Protein AF-A0A665TL21-F1 (afdb_monomer_lite)

Sequence (222 aa):
MVSVRSRGAETSHAQMSSGIGMTSFSTQRTIACDGSDNVQRLSCEDGLISVQEALYGRKDREICSEDRPAYQLTNTDCSQVGTLDVIKRRCDGKKVCEFNTQILHTSDPCFGTFKYLDTTYNCVHGIHSITCEHSLAILKCDQGLVIHVQSANYGRHDQTTCSFNRPPPQLQNVRCSHPINKVAESCNG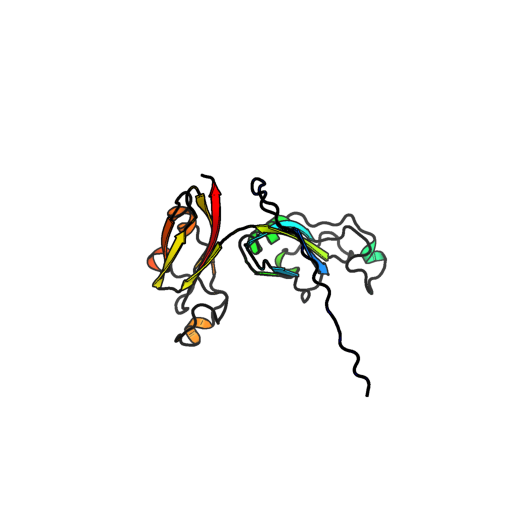KNSCIIKASNSVFGDPCYGTFKYLEVSYTCDCK

Structure (mmCIF, N/CA/C/O backbone):
data_AF-A0A665TL21-F1
#
_entry.id   AF-A0A665TL21-F1
#
loop_
_atom_site.group_PDB
_atom_site.id
_atom_site.type_symbol
_atom_site.label_atom_id
_atom_site.label_alt_id
_atom_site.label_comp_id
_atom_site.label_asym_id
_atom_site.label_entity_id
_atom_site.label_seq_id
_atom_site.pdbx_PDB_ins_code
_atom_site.Cartn_x
_atom_site.Cartn_y
_atom_site.Cartn_z
_atom_site.occupancy
_atom_site.B_iso_or_equiv
_atom_site.auth_seq_id
_atom_site.auth_comp_id
_atom_site.auth_asym_id
_atom_site.auth_atom_id
_atom_site.pdbx_PDB_model_num
ATOM 1 N N . MET A 1 1 ? -10.257 60.162 -16.796 1.00 38.44 1 MET A N 1
ATOM 2 C CA . MET A 1 1 ? -11.588 59.512 -16.838 1.00 38.44 1 MET A CA 1
ATOM 3 C C . MET A 1 1 ? -11.704 58.908 -18.226 1.00 38.44 1 MET A C 1
ATOM 5 O O . MET A 1 1 ? -11.565 59.656 -19.173 1.00 38.44 1 MET A O 1
ATOM 9 N N . VAL A 1 2 ? -11.679 57.592 -18.411 1.00 30.00 2 VAL A N 1
ATOM 10 C CA . VAL A 1 2 ? -12.831 56.698 -18.229 1.00 30.00 2 VAL A CA 1
ATOM 11 C C . VAL A 1 2 ? -12.353 55.322 -17.739 1.00 30.00 2 VAL A C 1
ATOM 13 O O . VAL A 1 2 ? -11.386 54.767 -18.245 1.00 30.00 2 VAL A O 1
ATOM 16 N N . SER A 1 3 ? -13.046 54.816 -16.720 1.00 25.73 3 SER A N 1
ATOM 17 C CA . SER A 1 3 ? -12.917 53.484 -16.124 1.00 25.73 3 SER A CA 1
ATOM 18 C C . SER A 1 3 ? -13.721 52.483 -16.960 1.00 25.73 3 SER A C 1
ATOM 20 O O . SER A 1 3 ? -14.900 52.725 -17.214 1.00 25.73 3 SER A O 1
ATOM 22 N N . VAL A 1 4 ? -13.112 51.372 -17.382 1.00 31.12 4 VAL A N 1
ATOM 23 C CA . VAL A 1 4 ? -13.834 50.248 -18.000 1.00 31.12 4 VAL A CA 1
ATOM 24 C C . VAL A 1 4 ? -14.031 49.176 -16.930 1.00 31.12 4 VAL A C 1
ATOM 26 O O . VAL A 1 4 ? -13.087 48.508 -16.515 1.00 31.12 4 VAL A O 1
ATOM 29 N N . ARG A 1 5 ? -15.274 49.068 -16.447 1.00 30.58 5 ARG A N 1
ATOM 30 C CA . ARG A 1 5 ? -15.755 48.022 -15.537 1.00 30.58 5 ARG A CA 1
ATOM 31 C C . ARG A 1 5 ? -16.138 46.770 -16.323 1.00 30.58 5 ARG A C 1
ATOM 33 O O . ARG A 1 5 ? -16.937 46.830 -17.253 1.00 30.58 5 ARG A O 1
ATOM 40 N N . SER A 1 6 ? -15.618 45.648 -15.856 1.00 27.42 6 SER A N 1
ATOM 41 C CA . SER A 1 6 ? -16.014 44.275 -16.151 1.00 27.42 6 SER A CA 1
ATOM 42 C C . SER A 1 6 ? -17.467 43.998 -15.728 1.00 27.42 6 SER A C 1
ATOM 44 O O . SER A 1 6 ? -17.900 44.408 -14.650 1.00 27.42 6 SER A O 1
ATOM 46 N N . ARG A 1 7 ? -18.214 43.258 -16.558 1.00 32.38 7 ARG A N 1
ATOM 47 C CA . ARG A 1 7 ? -19.437 42.539 -16.165 1.00 32.38 7 ARG A CA 1
ATOM 48 C C . ARG A 1 7 ? -19.260 41.068 -16.521 1.00 32.38 7 ARG A C 1
ATOM 50 O O . ARG A 1 7 ? -18.997 40.745 -17.675 1.00 32.38 7 ARG A O 1
ATOM 57 N N . GLY A 1 8 ? -19.346 40.222 -15.497 1.00 26.77 8 GLY A N 1
ATOM 58 C CA . GLY A 1 8 ? -19.338 38.770 -15.615 1.00 26.77 8 GLY A CA 1
ATOM 59 C C . GLY A 1 8 ? -20.634 38.253 -16.231 1.00 26.77 8 GLY A C 1
ATOM 60 O O . GLY A 1 8 ? -21.694 38.856 -16.059 1.00 26.77 8 GLY A O 1
ATOM 61 N N . ALA A 1 9 ? -20.518 37.141 -16.948 1.00 30.52 9 ALA A N 1
ATOM 62 C CA . ALA A 1 9 ? -21.637 36.342 -17.409 1.00 30.52 9 ALA A CA 1
ATOM 63 C C . ALA A 1 9 ? -21.645 35.037 -16.607 1.00 30.52 9 ALA A C 1
ATOM 65 O O . ALA A 1 9 ? -20.720 34.229 -16.697 1.00 30.52 9 ALA A O 1
ATOM 66 N N . GLU A 1 10 ? -22.684 34.880 -15.794 1.00 29.25 10 GLU A N 1
ATOM 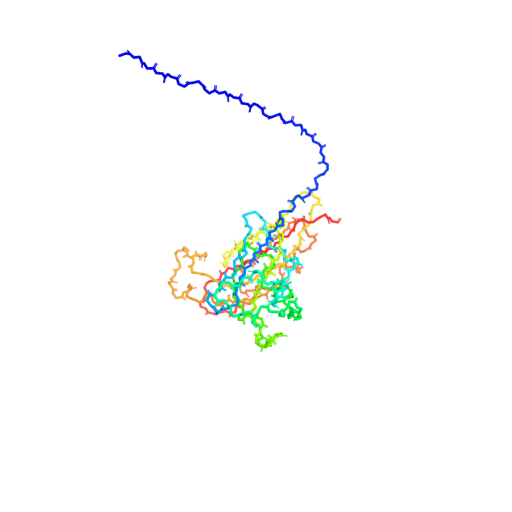67 C CA . GLU A 1 10 ? -23.090 33.625 -15.175 1.00 29.25 10 GLU A CA 1
ATOM 68 C C . GLU A 1 10 ? -23.501 32.642 -16.276 1.00 29.25 10 GLU A C 1
ATOM 70 O O . GLU A 1 10 ? -24.270 32.985 -17.175 1.00 29.25 10 GLU A O 1
ATOM 75 N N . THR A 1 11 ? -23.015 31.405 -16.202 1.00 31.28 11 THR A N 1
ATOM 76 C CA . THR A 1 11 ? -23.613 30.285 -16.933 1.00 31.28 11 THR A CA 1
ATOM 77 C C . THR A 1 11 ? -23.987 29.202 -15.935 1.00 31.28 11 THR A C 1
ATOM 79 O O . THR A 1 11 ? -23.153 28.544 -15.321 1.00 31.28 11 THR A O 1
ATOM 82 N N . SER A 1 12 ? -25.296 29.082 -15.744 1.00 29.72 12 SER A N 1
ATOM 83 C CA . SER A 1 12 ? -25.982 28.025 -15.020 1.00 29.72 12 SER A CA 1
ATOM 84 C C . SER A 1 12 ? -25.793 26.683 -15.729 1.00 29.72 12 SER A C 1
ATOM 86 O O . SER A 1 12 ? -26.116 26.575 -16.916 1.00 29.72 12 SER A O 1
ATOM 88 N N . HIS A 1 13 ? -25.370 25.642 -15.013 1.00 33.50 13 HIS A N 1
ATOM 89 C CA . HIS A 1 13 ? -25.577 24.262 -15.448 1.00 33.50 13 HIS A CA 1
ATOM 90 C C . HIS A 1 13 ? -26.462 23.520 -14.452 1.00 33.50 13 HIS A C 1
ATOM 92 O O . HIS A 1 13 ? -26.243 23.527 -13.243 1.00 33.50 13 HIS A O 1
ATOM 98 N N . ALA A 1 14 ? -27.537 22.983 -15.020 1.00 30.19 14 ALA A N 1
ATOM 99 C CA . ALA A 1 14 ? -28.685 22.406 -14.362 1.00 30.19 14 ALA A CA 1
ATOM 100 C C . ALA A 1 14 ? -28.358 21.058 -13.711 1.00 30.19 14 ALA A C 1
ATOM 102 O O . ALA A 1 14 ? -27.641 20.233 -14.273 1.00 30.19 14 ALA A O 1
ATOM 103 N N . GLN A 1 15 ? -28.961 20.823 -12.547 1.00 35.53 15 GLN A N 1
ATOM 104 C CA . GLN A 1 15 ? -29.099 19.497 -11.958 1.00 35.53 15 GLN A CA 1
ATOM 105 C C . GLN A 1 15 ? -30.214 18.732 -12.683 1.00 35.53 15 GLN A C 1
ATOM 107 O O . GLN A 1 15 ? -31.332 19.234 -12.806 1.00 35.53 15 GLN A O 1
ATOM 112 N N . MET A 1 16 ? -29.941 17.491 -13.084 1.00 32.47 16 MET A N 1
ATOM 113 C CA . MET A 1 16 ? -30.968 16.465 -13.267 1.00 32.47 16 MET A CA 1
ATOM 114 C C . MET A 1 16 ? -30.533 15.184 -12.557 1.00 32.47 16 MET A C 1
ATOM 116 O O . MET A 1 16 ? -29.377 14.776 -12.609 1.00 32.47 16 MET A O 1
ATOM 120 N N . SER A 1 17 ? -31.490 14.619 -11.828 1.00 36.09 17 SER A N 1
ATOM 121 C CA . SER A 1 17 ? -31.363 13.506 -10.892 1.00 36.09 17 SER A CA 1
ATOM 122 C C . SER A 1 17 ? -31.642 12.153 -11.561 1.00 36.09 17 SER A C 1
ATOM 124 O O . SER A 1 17 ? -32.352 12.089 -12.560 1.00 36.09 17 SER A O 1
ATOM 126 N N . SER A 1 18 ? -31.203 11.092 -10.870 1.00 39.09 18 SER A N 1
ATOM 127 C CA . SER A 1 18 ? -31.716 9.710 -10.898 1.00 39.09 18 SER A CA 1
ATOM 128 C C . SER A 1 18 ? -31.133 8.753 -11.946 1.00 39.09 18 SER A C 1
ATOM 130 O O . SER A 1 18 ? -31.681 8.552 -13.024 1.00 39.09 18 SER A O 1
ATOM 132 N N . GLY A 1 19 ? -30.075 8.048 -11.538 1.00 34.81 19 GLY A N 1
ATOM 133 C CA . GLY A 1 19 ? -29.619 6.786 -12.117 1.00 34.81 19 GLY A CA 1
ATOM 134 C C . GLY A 1 19 ? -28.987 5.937 -11.013 1.00 34.81 19 GLY A C 1
ATOM 135 O O . GLY A 1 19 ? -28.232 6.457 -10.196 1.00 34.81 19 GLY A O 1
ATOM 136 N N . ILE A 1 20 ? -29.354 4.658 -10.943 1.00 41.91 20 ILE A N 1
ATOM 137 C CA . ILE A 1 20 ? -28.817 3.645 -10.022 1.00 41.91 20 ILE A CA 1
ATOM 138 C C . ILE A 1 20 ? -27.285 3.758 -9.996 1.00 41.91 20 ILE A C 1
ATOM 140 O O . ILE A 1 20 ? -26.657 3.700 -11.051 1.00 41.91 20 ILE A O 1
ATOM 144 N N . GLY A 1 21 ? -26.708 3.989 -8.813 1.00 39.78 21 GLY A N 1
ATOM 145 C CA . GLY A 1 21 ? -25.307 4.375 -8.638 1.00 39.78 21 GLY A CA 1
ATOM 146 C C . GLY A 1 21 ? -24.327 3.333 -9.167 1.00 39.78 21 GLY A C 1
ATOM 147 O O . GLY A 1 21 ? -23.908 2.440 -8.437 1.00 39.78 21 GLY A O 1
ATOM 148 N N . MET A 1 22 ? -23.922 3.474 -10.428 1.00 42.78 22 MET A N 1
ATOM 149 C CA . MET A 1 22 ? -22.655 2.935 -10.898 1.00 42.78 22 MET A CA 1
ATOM 150 C C . MET A 1 22 ? -21.565 3.722 -10.174 1.00 42.78 22 MET A C 1
ATOM 152 O O . MET A 1 22 ? -21.388 4.915 -10.418 1.00 42.78 22 MET A O 1
ATOM 156 N N . THR A 1 23 ? -20.876 3.078 -9.236 1.00 54.41 23 THR A N 1
ATOM 157 C CA . THR A 1 23 ? -19.674 3.622 -8.603 1.00 54.41 23 THR A CA 1
ATOM 158 C C . THR A 1 23 ? -18.674 3.965 -9.705 1.00 54.41 23 THR A C 1
ATOM 160 O O . THR A 1 23 ? -18.101 3.076 -10.334 1.00 54.41 23 THR A O 1
ATOM 163 N N . SER A 1 24 ? -18.518 5.256 -9.992 1.00 50.94 24 SER A N 1
ATOM 164 C CA . SER A 1 24 ? -17.553 5.756 -10.965 1.00 50.94 24 SER A CA 1
ATOM 165 C C . SER A 1 24 ? -16.153 5.576 -10.389 1.00 50.94 24 SER A C 1
ATOM 167 O O . SER A 1 24 ? -15.663 6.430 -9.653 1.00 50.94 24 SER A O 1
ATOM 169 N N . PHE A 1 25 ? -15.508 4.455 -10.696 1.00 69.00 25 PHE A N 1
ATOM 170 C CA . PHE A 1 25 ? -14.108 4.245 -10.354 1.00 69.00 25 PHE A CA 1
ATOM 171 C C . PHE A 1 25 ? -13.239 5.076 -11.300 1.00 69.00 25 PHE A C 1
ATOM 173 O O . PHE A 1 25 ? -13.287 4.893 -12.515 1.00 69.00 25 PHE A O 1
ATOM 180 N N . SER A 1 26 ? -12.447 5.998 -10.752 1.00 79.75 26 SER A N 1
ATOM 181 C CA . SER A 1 26 ? -11.406 6.671 -11.530 1.00 79.75 26 SER A CA 1
ATOM 182 C C . SER A 1 26 ? -10.238 5.705 -11.705 1.00 79.75 26 SER A C 1
ATOM 184 O O . SER A 1 26 ? -9.584 5.334 -10.724 1.00 79.75 26 SER A O 1
ATOM 186 N N . THR A 1 27 ? -10.015 5.261 -12.942 1.00 91.38 27 THR A N 1
ATOM 187 C CA . THR A 1 27 ? -8.834 4.481 -13.312 1.00 91.38 27 THR A CA 1
ATOM 188 C C . THR A 1 27 ? -7.650 5.418 -13.483 1.00 91.38 27 THR A C 1
ATOM 190 O O . THR A 1 27 ? -7.691 6.368 -14.264 1.00 91.38 27 THR A O 1
ATOM 193 N N . GLN A 1 28 ? -6.582 5.133 -12.752 1.00 95.25 28 GLN A N 1
ATOM 194 C CA . GLN A 1 28 ? -5.335 5.876 -12.765 1.00 95.25 28 GLN A CA 1
ATOM 195 C C . GLN A 1 28 ? -4.207 5.000 -13.301 1.00 95.25 28 GLN A C 1
ATOM 197 O O . GLN A 1 28 ? -4.201 3.783 -13.107 1.00 95.25 28 GLN A O 1
ATOM 202 N N . ARG A 1 29 ? -3.232 5.632 -13.954 1.00 96.31 29 ARG A N 1
ATOM 203 C CA . ARG A 1 29 ? -2.034 4.980 -14.484 1.00 96.31 29 ARG A CA 1
ATOM 204 C C . ARG A 1 29 ? -0.806 5.777 -14.081 1.00 96.31 29 ARG A C 1
ATOM 206 O O . ARG A 1 29 ? -0.767 6.991 -14.272 1.00 96.31 29 ARG A O 1
ATOM 213 N N . THR A 1 30 ? 0.201 5.086 -13.568 1.00 96.94 30 THR A N 1
ATOM 214 C CA . THR A 1 30 ? 1.481 5.681 -13.179 1.00 96.94 30 THR A CA 1
ATOM 215 C C . THR A 1 30 ? 2.603 4.893 -13.835 1.00 96.94 30 THR A C 1
ATOM 217 O O . THR A 1 30 ? 2.560 3.667 -13.857 1.00 96.94 30 THR A O 1
ATOM 220 N N . ILE A 1 31 ? 3.641 5.580 -14.312 1.00 96.12 31 ILE A N 1
ATOM 221 C CA . ILE A 1 31 ? 4.824 4.959 -14.917 1.00 96.12 31 ILE A CA 1
ATOM 222 C C . ILE A 1 31 ? 6.075 5.433 -14.179 1.00 96.12 31 ILE A C 1
ATOM 224 O O . ILE A 1 31 ? 6.205 6.619 -13.886 1.00 96.12 31 ILE A O 1
ATOM 228 N N . ALA A 1 32 ? 6.996 4.514 -13.900 1.00 95.44 32 ALA A N 1
ATOM 229 C CA . ALA A 1 32 ? 8.335 4.811 -13.406 1.00 95.44 32 ALA A CA 1
ATOM 230 C C . ALA A 1 32 ? 9.378 4.086 -14.266 1.00 95.44 32 ALA A C 1
ATOM 232 O O . ALA A 1 32 ? 9.290 2.878 -14.477 1.00 95.44 32 ALA A O 1
ATOM 233 N N . CYS A 1 33 ? 10.375 4.812 -14.769 1.00 95.06 33 CYS A N 1
ATOM 234 C CA . CYS A 1 33 ? 11.484 4.204 -15.504 1.00 95.06 33 CYS A CA 1
ATOM 235 C C . CYS A 1 33 ? 12.358 3.360 -14.571 1.00 95.06 33 CYS A C 1
ATOM 237 O O . CYS A 1 33 ? 12.472 3.672 -13.386 1.00 95.06 33 CYS A O 1
ATOM 239 N N . ASP A 1 34 ? 13.002 2.313 -15.089 1.00 91.19 34 ASP A N 1
ATOM 240 C CA . ASP A 1 34 ? 13.860 1.462 -14.261 1.00 91.19 34 ASP A CA 1
ATOM 241 C C . ASP A 1 34 ? 15.037 2.250 -13.651 1.00 91.19 34 ASP A C 1
ATOM 243 O O . ASP A 1 34 ? 15.678 3.068 -14.318 1.00 91.19 34 ASP A O 1
ATOM 247 N N . GLY A 1 35 ? 15.281 2.039 -12.357 1.00 86.12 35 GLY A N 1
ATOM 248 C CA . GLY A 1 35 ? 16.260 2.770 -11.553 1.00 86.12 35 GLY A CA 1
ATOM 249 C C . GLY A 1 35 ? 15.940 2.711 -10.058 1.00 86.12 35 GLY A C 1
ATOM 250 O O . GLY A 1 35 ? 14.783 2.827 -9.657 1.00 86.12 35 GLY A O 1
ATOM 251 N N . SER A 1 36 ? 16.964 2.551 -9.212 1.00 80.62 36 SER A N 1
ATOM 252 C CA . SER A 1 36 ? 16.795 2.448 -7.751 1.00 80.62 36 SER A CA 1
ATOM 253 C C . SER A 1 36 ? 16.183 3.696 -7.119 1.00 80.62 36 SER A C 1
ATOM 255 O O . SER A 1 36 ? 15.489 3.589 -6.108 1.00 80.62 36 SER A O 1
ATOM 257 N N . ASP A 1 37 ? 16.416 4.853 -7.730 1.00 88.25 37 ASP A N 1
ATOM 258 C CA . ASP A 1 37 ? 15.992 6.153 -7.207 1.00 88.25 37 ASP A CA 1
ATOM 259 C C . ASP A 1 37 ? 14.640 6.601 -7.785 1.00 88.25 37 ASP A C 1
ATOM 261 O O . ASP A 1 37 ? 14.037 7.559 -7.304 1.00 88.25 37 ASP A O 1
ATOM 265 N N . ASN A 1 38 ? 14.123 5.878 -8.785 1.00 91.50 38 ASN A N 1
ATOM 266 C CA . ASN A 1 38 ? 12.841 6.174 -9.409 1.00 91.50 38 ASN A CA 1
ATOM 267 C C . ASN A 1 38 ? 11.711 5.560 -8.576 1.00 91.50 38 ASN A C 1
ATOM 269 O O . ASN A 1 38 ? 11.440 4.357 -8.633 1.00 91.50 38 ASN A O 1
ATOM 273 N N . VAL A 1 39 ? 11.051 6.399 -7.782 1.00 93.81 39 VAL A N 1
ATOM 274 C CA . VAL A 1 39 ? 9.915 5.998 -6.948 1.00 93.81 39 VAL A CA 1
ATOM 275 C C . VAL A 1 39 ? 8.617 6.127 -7.739 1.00 93.81 39 VAL A C 1
ATOM 277 O O . VAL A 1 39 ? 8.260 7.205 -8.209 1.00 93.81 39 VAL A O 1
ATOM 280 N N . GLN A 1 40 ? 7.872 5.032 -7.832 1.00 95.50 40 GLN A N 1
ATOM 281 C CA . GLN A 1 40 ? 6.477 5.038 -8.238 1.00 95.50 40 GLN A CA 1
ATOM 282 C C . GLN A 1 40 ? 5.598 5.313 -7.014 1.00 95.50 40 GLN A C 1
ATOM 284 O O . GLN A 1 40 ? 5.702 4.626 -5.994 1.00 95.50 40 GLN A O 1
ATOM 289 N N . ARG A 1 41 ? 4.721 6.315 -7.124 1.00 96.19 41 ARG A N 1
ATOM 290 C CA . ARG A 1 41 ? 3.753 6.695 -6.090 1.00 96.19 41 ARG A CA 1
ATOM 291 C C . ARG A 1 41 ? 2.335 6.519 -6.626 1.00 96.19 41 ARG A C 1
ATOM 293 O O . ARG A 1 41 ? 1.954 7.189 -7.582 1.00 96.19 41 ARG A O 1
ATOM 300 N N . LEU A 1 42 ? 1.568 5.628 -6.004 1.00 96.81 42 LEU A N 1
ATOM 301 C CA . LEU A 1 42 ? 0.127 5.478 -6.222 1.00 96.81 42 LEU A CA 1
ATOM 302 C C . LEU A 1 42 ? -0.608 6.190 -5.086 1.00 96.81 42 LEU A C 1
ATOM 304 O O . LEU A 1 42 ? -0.198 6.069 -3.926 1.00 96.81 42 LEU A O 1
ATOM 308 N N . SER A 1 43 ? -1.682 6.912 -5.388 1.00 95.50 43 SER A N 1
ATOM 309 C CA . SER A 1 43 ? -2.445 7.635 -4.372 1.00 95.50 43 SER A CA 1
ATOM 310 C C . SER A 1 43 ? -3.912 7.810 -4.734 1.00 95.50 43 SER A C 1
ATOM 312 O O . SER A 1 43 ? -4.238 8.238 -5.837 1.00 95.50 43 SER A O 1
ATOM 314 N N . CYS A 1 44 ? -4.778 7.571 -3.756 1.00 93.31 44 CYS A N 1
ATOM 315 C CA . CYS A 1 44 ? -6.195 7.900 -3.822 1.00 93.31 44 CYS A CA 1
ATOM 316 C C . CYS A 1 44 ? -6.494 9.066 -2.880 1.00 93.31 44 CYS A C 1
ATOM 318 O O . CYS A 1 44 ? -6.213 8.976 -1.682 1.00 93.31 44 CYS A O 1
ATOM 320 N N . GLU A 1 45 ? -7.060 10.152 -3.416 1.00 89.75 45 GLU A N 1
ATOM 321 C CA . GLU A 1 45 ? -7.607 11.243 -2.597 1.00 89.75 45 GLU A CA 1
ATOM 322 C C . GLU A 1 45 ? -8.755 10.698 -1.735 1.00 89.75 45 GLU A C 1
ATOM 324 O O . GLU A 1 45 ? -8.696 10.729 -0.500 1.00 89.75 45 GLU A O 1
ATOM 329 N N . ASP A 1 46 ? -9.713 10.058 -2.410 1.00 87.31 46 ASP A N 1
ATOM 330 C CA . ASP A 1 46 ? -10.833 9.346 -1.813 1.00 87.31 46 ASP A CA 1
ATOM 331 C C . ASP A 1 46 ? -10.759 7.846 -2.109 1.00 87.31 46 ASP A C 1
ATOM 333 O O . ASP A 1 46 ? -10.504 7.416 -3.235 1.00 87.31 46 ASP A O 1
ATOM 337 N N . GLY A 1 47 ? -11.017 7.036 -1.081 1.00 91.19 47 GLY A N 1
ATOM 338 C CA . GLY A 1 47 ? -11.014 5.580 -1.185 1.00 91.19 47 GLY A CA 1
ATOM 339 C C . GLY A 1 47 ? -9.649 4.927 -0.969 1.00 91.19 47 GLY A C 1
ATOM 340 O O . GLY A 1 47 ? -8.761 5.478 -0.314 1.00 91.19 47 GLY A O 1
ATOM 341 N N . LEU A 1 48 ? -9.521 3.703 -1.477 1.00 93.44 48 LEU A N 1
ATOM 342 C CA . LEU A 1 48 ? -8.359 2.834 -1.321 1.00 93.44 48 LEU A CA 1
ATOM 343 C C . LEU A 1 48 ? -7.849 2.389 -2.691 1.00 93.44 48 LEU A C 1
ATOM 345 O O . LEU A 1 48 ? -8.632 2.174 -3.616 1.00 93.44 48 LEU A O 1
ATOM 349 N N . ILE A 1 49 ? -6.537 2.205 -2.798 1.00 95.44 49 ILE A N 1
ATOM 350 C CA . ILE A 1 49 ? -5.896 1.665 -3.994 1.00 95.44 49 ILE A CA 1
ATOM 351 C C . ILE A 1 49 ? -6.370 0.221 -4.208 1.00 95.44 49 ILE A C 1
ATOM 353 O O . ILE A 1 49 ? -6.334 -0.598 -3.287 1.00 95.44 49 ILE A O 1
ATOM 357 N N . SER A 1 50 ? -6.786 -0.078 -5.436 1.00 94.88 50 SER A N 1
ATOM 358 C CA . SER A 1 50 ? -7.030 -1.425 -5.947 1.00 94.88 50 SER A CA 1
ATOM 359 C C . SER A 1 50 ? -6.309 -1.584 -7.282 1.00 94.88 50 SER A C 1
ATOM 361 O O . SER A 1 50 ? -6.746 -1.060 -8.313 1.00 94.88 50 SER A O 1
ATOM 363 N N . VAL A 1 51 ? -5.174 -2.275 -7.264 1.00 97.06 51 VAL A N 1
ATOM 364 C CA . VAL A 1 51 ? -4.311 -2.463 -8.432 1.00 97.06 51 VAL A CA 1
ATOM 365 C C . VAL A 1 51 ? -4.996 -3.399 -9.426 1.00 97.06 51 VAL A C 1
ATOM 367 O O . VAL A 1 51 ? -5.396 -4.511 -9.081 1.00 97.06 51 VAL A O 1
ATOM 370 N N . GLN A 1 52 ? -5.123 -2.951 -10.673 1.00 97.31 52 GLN A N 1
ATOM 371 C CA . GLN A 1 52 ? -5.758 -3.713 -11.750 1.00 97.31 52 GLN A CA 1
ATOM 372 C C . GLN A 1 52 ? -4.709 -4.421 -12.602 1.00 97.31 52 GLN A C 1
ATOM 374 O O . GLN A 1 52 ? -4.792 -5.630 -12.811 1.00 97.31 52 GLN A O 1
ATOM 379 N N . GLU A 1 53 ? -3.682 -3.681 -13.020 1.00 97.56 53 GLU A N 1
ATOM 380 C CA . GLU A 1 53 ? -2.610 -4.167 -13.884 1.00 97.56 53 GLU A CA 1
ATOM 381 C C . GLU A 1 53 ? -1.267 -3.623 -13.398 1.00 97.56 53 GLU A C 1
ATOM 383 O O . GLU A 1 53 ? -1.179 -2.498 -12.904 1.00 97.56 53 GLU A O 1
ATOM 388 N N . ALA A 1 54 ? -0.211 -4.419 -13.540 1.00 97.00 54 ALA A N 1
ATOM 389 C CA . ALA A 1 54 ? 1.149 -3.956 -13.324 1.00 97.00 54 ALA A CA 1
ATOM 390 C C . ALA A 1 54 ? 2.112 -4.724 -14.231 1.00 97.00 54 ALA A C 1
ATOM 392 O O . ALA A 1 54 ? 2.091 -5.957 -14.281 1.00 97.00 54 ALA A O 1
ATOM 393 N N . LEU A 1 55 ? 2.973 -3.981 -14.914 1.00 96.19 55 LEU A N 1
ATOM 394 C CA . LEU A 1 55 ? 3.981 -4.469 -15.841 1.00 96.19 55 LEU A CA 1
ATOM 395 C C . LEU A 1 55 ? 5.345 -3.975 -15.382 1.00 96.19 55 LEU A C 1
ATOM 397 O O . LEU A 1 55 ? 5.545 -2.774 -15.255 1.00 96.19 55 LEU A O 1
ATOM 401 N N . TYR A 1 56 ? 6.305 -4.884 -15.241 1.00 95.88 56 TYR A N 1
ATOM 402 C CA . TYR A 1 56 ? 7.719 -4.527 -15.232 1.00 95.88 56 TYR A CA 1
ATOM 403 C C . TYR A 1 56 ? 8.390 -5.132 -16.456 1.00 95.88 56 TYR A C 1
ATOM 405 O O . TYR A 1 56 ? 8.394 -6.353 -16.623 1.00 95.88 56 TYR A O 1
ATOM 413 N N . GLY A 1 57 ? 8.910 -4.290 -17.341 1.00 95.69 57 GLY A N 1
ATOM 414 C CA . GLY A 1 57 ? 9.414 -4.733 -18.635 1.00 95.69 57 GLY A CA 1
ATOM 415 C C . GLY A 1 57 ? 9.424 -3.605 -19.654 1.00 95.69 57 GLY A C 1
ATOM 416 O O . GLY A 1 57 ? 9.762 -2.473 -19.321 1.00 95.69 57 GLY A O 1
ATOM 417 N N . ARG A 1 58 ? 9.056 -3.916 -20.897 1.00 97.56 58 ARG A N 1
ATOM 418 C CA . ARG A 1 58 ? 8.890 -2.944 -21.981 1.00 97.56 58 ARG A CA 1
ATOM 419 C C . ARG A 1 58 ? 7.884 -3.471 -23.003 1.00 97.56 58 ARG A C 1
ATOM 421 O O . ARG A 1 58 ? 8.059 -4.575 -23.518 1.00 97.56 58 ARG A O 1
ATOM 428 N N . LYS A 1 59 ? 6.871 -2.660 -23.322 1.00 97.75 59 LYS A N 1
ATOM 429 C CA . LYS A 1 59 ? 5.834 -2.939 -24.333 1.00 97.75 59 LYS A CA 1
ATOM 430 C C . LYS A 1 59 ? 5.799 -1.940 -25.495 1.00 97.75 59 LYS A C 1
ATOM 432 O O . LYS A 1 59 ? 5.064 -2.148 -26.453 1.00 97.75 59 LYS A O 1
ATOM 437 N N . ASP A 1 60 ? 6.642 -0.910 -25.463 1.00 97.56 60 ASP A N 1
ATOM 438 C CA . ASP A 1 60 ? 6.774 0.085 -26.530 1.00 97.56 60 ASP A CA 1
ATOM 439 C C . ASP A 1 60 ? 8.174 0.738 -26.537 1.00 97.56 60 ASP A C 1
ATOM 441 O O . ASP A 1 60 ? 8.990 0.527 -25.631 1.00 97.56 60 ASP A O 1
ATOM 445 N N . ARG A 1 61 ? 8.469 1.514 -27.587 1.00 97.31 61 ARG A N 1
ATOM 446 C CA . ARG A 1 61 ? 9.774 2.165 -27.797 1.00 97.31 61 ARG A CA 1
ATOM 447 C C . ARG A 1 61 ? 9.860 3.589 -27.250 1.00 97.31 61 ARG A C 1
ATOM 449 O O . ARG A 1 61 ? 10.960 4.125 -27.201 1.00 97.31 61 ARG A O 1
ATOM 456 N N . GLU A 1 62 ? 8.742 4.178 -26.841 1.00 97.31 62 GLU A N 1
ATOM 457 C CA . GLU A 1 62 ? 8.627 5.603 -26.527 1.00 97.31 62 GLU A CA 1
ATOM 458 C C . GLU A 1 62 ? 8.777 5.857 -25.025 1.00 97.31 62 GLU A C 1
ATOM 460 O O . GLU A 1 62 ? 9.507 6.755 -24.604 1.00 97.31 62 GLU A O 1
ATOM 465 N N . ILE A 1 63 ? 8.132 5.037 -24.194 1.00 96.94 63 ILE A N 1
ATOM 466 C CA . ILE A 1 63 ? 8.157 5.170 -22.740 1.00 96.94 63 ILE A CA 1
ATOM 467 C C . ILE A 1 63 ? 9.581 4.930 -22.234 1.00 96.94 63 ILE A C 1
ATOM 469 O O . ILE A 1 63 ? 10.214 3.907 -22.529 1.00 96.94 63 ILE A O 1
ATOM 473 N N . CYS A 1 64 ? 10.078 5.879 -21.434 1.00 96.12 64 CYS A N 1
ATOM 474 C CA . CYS A 1 64 ? 11.407 5.817 -20.830 1.00 96.12 64 CYS A CA 1
ATOM 475 C C . CYS A 1 64 ? 12.524 5.615 -21.876 1.00 96.12 64 CYS A C 1
ATOM 477 O O . CYS A 1 64 ? 13.379 4.741 -21.711 1.00 96.12 64 CYS A O 1
ATOM 479 N N . SER A 1 65 ? 12.472 6.370 -22.979 1.00 97.38 65 SER A N 1
ATOM 480 C CA . SER A 1 65 ? 13.407 6.280 -24.114 1.00 97.38 65 SER A CA 1
ATOM 481 C C . SER A 1 65 ? 14.467 7.384 -24.153 1.00 97.38 65 SER A C 1
ATOM 483 O O . SER A 1 65 ? 15.460 7.243 -24.867 1.00 97.38 65 SER A O 1
ATOM 485 N N . GLU A 1 66 ? 14.284 8.455 -23.376 1.00 95.75 66 GLU A N 1
ATOM 486 C CA . GLU A 1 66 ? 15.185 9.609 -23.350 1.00 95.75 66 GLU A CA 1
ATOM 487 C C . GLU A 1 66 ? 16.627 9.187 -23.031 1.00 95.75 66 GLU A C 1
ATOM 489 O O . GLU A 1 66 ? 16.876 8.430 -22.087 1.00 95.75 66 GLU A O 1
ATOM 494 N N . ASP A 1 67 ? 17.559 9.632 -23.878 1.00 94.25 67 ASP A N 1
ATOM 495 C CA . ASP A 1 67 ? 18.992 9.320 -23.827 1.00 94.25 67 ASP A CA 1
ATOM 496 C C . ASP A 1 67 ? 19.344 7.820 -23.821 1.00 94.25 67 ASP A C 1
ATOM 498 O O . ASP A 1 67 ? 20.448 7.418 -23.434 1.00 94.25 67 ASP A O 1
ATOM 502 N N . ARG A 1 68 ? 18.428 6.953 -24.278 1.00 95.88 68 ARG A N 1
ATOM 503 C CA . ARG A 1 68 ? 18.672 5.508 -24.358 1.00 95.88 68 ARG A CA 1
ATOM 504 C C . ARG A 1 68 ? 19.143 5.081 -25.747 1.00 95.88 68 ARG A C 1
ATOM 506 O O . ARG A 1 68 ? 18.529 5.433 -26.754 1.00 95.88 68 ARG A O 1
ATOM 513 N N . PRO A 1 69 ? 20.198 4.248 -25.837 1.00 97.25 69 PRO A N 1
ATOM 514 C CA . PRO A 1 69 ? 20.588 3.636 -27.098 1.00 97.25 69 PRO A CA 1
ATOM 515 C C . PRO A 1 69 ? 19.452 2.803 -27.699 1.00 97.25 69 PRO A C 1
ATOM 517 O O . PRO A 1 69 ? 18.813 2.022 -26.993 1.00 97.25 69 PRO A O 1
ATOM 520 N N . ALA A 1 70 ? 19.273 2.881 -29.020 1.00 96.25 70 ALA A N 1
ATOM 521 C CA . ALA A 1 70 ? 18.186 2.195 -29.721 1.00 96.25 70 ALA A CA 1
ATOM 522 C C . ALA A 1 70 ? 18.117 0.685 -29.425 1.00 96.25 70 ALA A C 1
ATOM 524 O O . ALA A 1 70 ? 17.025 0.138 -29.298 1.00 96.25 70 ALA A O 1
ATOM 525 N N . TYR A 1 71 ? 19.263 0.013 -29.251 1.00 96.50 71 TYR A N 1
ATOM 526 C CA . TYR A 1 71 ? 19.307 -1.425 -28.954 1.00 96.50 71 TYR A CA 1
ATOM 527 C C . TYR A 1 71 ? 18.638 -1.798 -27.619 1.00 96.50 71 TYR A C 1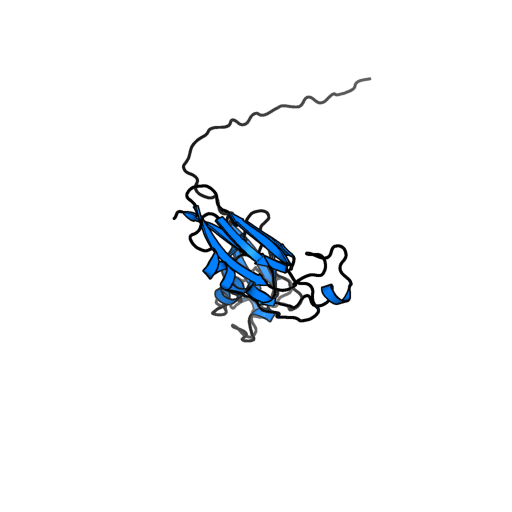
ATOM 529 O O . TYR A 1 71 ? 18.190 -2.929 -27.474 1.00 96.50 71 TYR A O 1
ATOM 537 N N . GLN A 1 72 ? 18.540 -0.868 -26.660 1.00 97.56 72 GLN A N 1
ATOM 538 C CA . GLN A 1 72 ? 17.871 -1.099 -25.373 1.00 97.56 72 GLN A CA 1
ATOM 539 C C . GLN A 1 72 ? 16.345 -0.956 -25.460 1.00 97.56 72 GLN A C 1
ATOM 541 O O . GLN A 1 72 ? 15.650 -1.308 -24.505 1.00 97.56 72 GLN A O 1
ATOM 546 N N . LEU A 1 73 ? 15.826 -0.421 -26.572 1.00 97.94 73 LEU A N 1
ATOM 547 C CA . LEU A 1 73 ? 14.412 -0.088 -26.772 1.00 97.94 73 LEU A CA 1
ATOM 548 C C . LEU A 1 73 ? 13.710 -1.036 -27.758 1.00 97.94 73 LEU A C 1
ATOM 550 O O . LEU A 1 73 ? 12.490 -1.000 -27.881 1.00 97.94 73 LEU A O 1
ATOM 554 N N . THR A 1 74 ? 14.451 -1.877 -28.485 1.00 97.31 74 THR A N 1
ATOM 555 C CA . THR A 1 74 ? 13.898 -2.718 -29.563 1.00 97.31 74 THR A CA 1
ATOM 556 C C . THR A 1 74 ? 13.003 -3.845 -29.067 1.00 97.31 74 THR A C 1
ATOM 558 O O . THR A 1 74 ? 12.029 -4.162 -29.751 1.00 97.31 74 THR A O 1
ATOM 561 N N . ASN A 1 75 ? 13.326 -4.448 -27.922 1.00 97.44 75 ASN A N 1
ATOM 562 C CA . ASN A 1 75 ? 12.552 -5.537 -27.339 1.00 97.44 75 ASN A CA 1
ATOM 563 C C . ASN A 1 75 ? 11.315 -4.992 -26.612 1.00 97.44 75 ASN A C 1
ATOM 565 O O . ASN A 1 75 ? 11.384 -4.579 -25.455 1.00 97.44 75 ASN A O 1
ATOM 569 N N . THR A 1 76 ? 10.183 -5.003 -27.311 1.00 97.88 76 THR A N 1
ATOM 570 C CA . THR A 1 76 ? 8.869 -4.603 -26.789 1.00 97.88 76 THR A CA 1
ATOM 571 C C . THR A 1 76 ? 7.996 -5.798 -26.412 1.00 97.88 76 THR A C 1
ATOM 573 O O . THR A 1 76 ? 6.802 -5.633 -26.184 1.00 97.88 76 THR A O 1
ATOM 576 N N . ASP A 1 77 ? 8.560 -7.005 -26.364 1.00 97.38 77 ASP A N 1
ATOM 577 C CA . ASP A 1 77 ? 7.886 -8.175 -25.805 1.00 97.38 77 ASP A CA 1
ATOM 578 C C . ASP A 1 77 ? 8.576 -8.626 -24.518 1.00 97.38 77 ASP A C 1
ATOM 580 O O . ASP A 1 77 ? 8.935 -9.784 -24.322 1.00 97.38 77 ASP A O 1
ATOM 584 N N . CYS A 1 78 ? 8.799 -7.656 -23.630 1.00 96.00 78 CYS A N 1
ATOM 585 C CA . CYS A 1 78 ? 9.410 -7.888 -22.337 1.00 96.00 78 CYS A CA 1
ATOM 586 C C . CYS A 1 78 ? 8.412 -7.644 -21.209 1.00 96.00 78 CYS A C 1
ATOM 588 O O . CYS A 1 78 ? 7.873 -6.545 -21.060 1.00 96.00 78 CYS A O 1
ATOM 590 N N . SER A 1 79 ? 8.209 -8.655 -20.370 1.00 95.12 79 SER A N 1
ATOM 591 C CA . SER A 1 79 ? 7.383 -8.549 -19.170 1.00 95.12 79 SER A CA 1
ATOM 592 C C . SER A 1 79 ? 7.807 -9.569 -18.123 1.00 95.12 79 SER A C 1
ATOM 594 O O . SER A 1 79 ? 7.931 -10.755 -18.427 1.00 95.12 79 SER A O 1
ATOM 596 N N . GLN A 1 80 ? 7.975 -9.121 -16.883 1.00 94.38 80 GLN A N 1
ATOM 597 C CA . GLN A 1 80 ? 8.186 -9.997 -15.740 1.00 94.38 80 GLN A CA 1
ATOM 598 C C . GLN A 1 80 ? 6.859 -10.613 -15.279 1.00 94.38 80 GLN A C 1
ATOM 600 O O . GLN A 1 80 ? 5.862 -9.924 -15.060 1.00 94.38 80 GLN A O 1
ATOM 605 N N . VAL A 1 81 ? 6.859 -11.932 -15.093 1.00 92.62 81 VAL A N 1
ATOM 606 C CA . VAL A 1 81 ? 5.719 -12.664 -14.531 1.00 92.62 81 VAL A CA 1
ATOM 607 C C . VAL A 1 81 ? 5.612 -12.388 -13.029 1.00 92.62 81 VAL A C 1
ATOM 609 O O . VAL A 1 81 ? 6.616 -12.345 -12.319 1.00 92.62 81 VAL A O 1
ATOM 612 N N . GLY A 1 82 ? 4.384 -12.215 -12.533 1.00 92.88 82 GLY A N 1
ATOM 613 C CA . GLY A 1 82 ? 4.106 -12.018 -11.107 1.00 92.88 82 GLY A CA 1
ATOM 614 C C . GLY A 1 82 ? 4.240 -10.575 -10.612 1.00 92.88 82 GLY A C 1
ATOM 615 O O . GLY A 1 82 ? 3.993 -10.326 -9.432 1.00 92.88 82 GLY A O 1
ATOM 616 N N . THR A 1 83 ? 4.570 -9.608 -11.482 1.00 95.12 83 THR A N 1
ATOM 617 C CA . THR A 1 83 ? 4.618 -8.182 -11.107 1.00 95.12 83 THR A CA 1
ATOM 618 C C . THR A 1 83 ? 3.303 -7.728 -10.475 1.00 95.12 83 THR A C 1
ATOM 620 O O . THR A 1 83 ? 3.327 -7.136 -9.398 1.00 95.12 83 THR A O 1
ATOM 623 N N . LEU A 1 84 ? 2.160 -8.072 -11.077 1.00 96.00 84 LEU A N 1
ATOM 624 C CA . LEU A 1 84 ? 0.836 -7.722 -10.555 1.00 96.00 84 LEU A CA 1
ATOM 625 C C . LEU A 1 84 ? 0.633 -8.154 -9.098 1.00 96.00 84 LEU A C 1
ATOM 627 O O . LEU A 1 84 ? 0.219 -7.340 -8.278 1.00 96.00 84 LEU A O 1
ATOM 631 N N . ASP A 1 85 ? 0.969 -9.397 -8.754 1.00 94.75 85 ASP A N 1
ATOM 632 C CA . ASP A 1 85 ? 0.755 -9.927 -7.403 1.00 94.75 85 ASP A CA 1
ATOM 633 C C . ASP A 1 85 ? 1.641 -9.239 -6.362 1.00 94.75 85 ASP A C 1
ATOM 635 O O . ASP A 1 85 ? 1.220 -9.017 -5.223 1.00 94.75 85 ASP A O 1
ATOM 639 N N . VAL A 1 86 ? 2.870 -8.880 -6.747 1.00 94.44 86 VAL A N 1
ATOM 640 C CA . VAL A 1 86 ? 3.786 -8.133 -5.879 1.00 94.44 86 VAL A CA 1
ATOM 641 C C . VAL A 1 86 ? 3.236 -6.734 -5.604 1.00 94.44 86 VAL A C 1
ATOM 643 O O . VAL A 1 86 ? 3.208 -6.312 -4.444 1.00 94.44 86 VAL A O 1
ATOM 646 N N . ILE A 1 87 ? 2.765 -6.032 -6.640 1.00 95.69 87 ILE A N 1
ATOM 647 C CA . ILE A 1 87 ? 2.229 -4.675 -6.487 1.00 95.69 87 ILE A CA 1
ATOM 648 C C . ILE A 1 87 ? 0.894 -4.692 -5.728 1.00 95.69 87 ILE A C 1
ATOM 650 O O . ILE A 1 87 ? 0.748 -3.923 -4.778 1.00 95.69 87 ILE A O 1
ATOM 654 N N . LYS A 1 88 ? -0.023 -5.623 -6.034 1.00 95.31 88 LYS A N 1
ATOM 655 C CA . LYS A 1 88 ? -1.273 -5.837 -5.278 1.00 95.31 88 LYS A CA 1
ATOM 656 C C . LYS A 1 88 ? -1.006 -6.033 -3.793 1.00 95.31 88 LYS A C 1
ATOM 658 O O . LYS A 1 88 ? -1.473 -5.257 -2.966 1.00 95.31 88 LYS A O 1
ATOM 663 N N . ARG A 1 89 ? -0.151 -7.000 -3.440 1.00 91.62 89 ARG A N 1
ATOM 664 C CA . ARG A 1 89 ? 0.192 -7.293 -2.037 1.00 91.62 89 ARG A CA 1
ATOM 665 C C . ARG A 1 89 ? 0.784 -6.087 -1.312 1.00 91.62 89 ARG A C 1
ATOM 667 O O . ARG A 1 89 ? 0.623 -5.951 -0.100 1.00 91.62 89 ARG A O 1
ATOM 674 N N . ARG A 1 90 ? 1.512 -5.231 -2.029 1.00 92.19 90 ARG A N 1
ATOM 675 C CA . ARG A 1 90 ? 2.136 -4.049 -1.438 1.00 92.19 90 ARG A CA 1
ATOM 676 C C . ARG A 1 90 ? 1.172 -2.875 -1.292 1.00 92.19 90 ARG A C 1
ATOM 678 O O . ARG A 1 90 ? 1.335 -2.122 -0.326 1.00 92.19 90 ARG A O 1
ATOM 685 N N . CYS A 1 91 ? 0.247 -2.690 -2.229 1.00 95.00 91 CYS A N 1
ATOM 686 C CA . CYS A 1 91 ? -0.488 -1.438 -2.389 1.00 95.00 91 CYS A CA 1
ATOM 687 C C . CYS A 1 91 ? -1.993 -1.530 -2.160 1.00 95.00 91 CYS A C 1
ATOM 689 O O . CYS A 1 91 ? -2.578 -0.516 -1.781 1.00 95.00 91 CYS A O 1
ATOM 691 N N . ASP A 1 92 ? -2.610 -2.696 -2.344 1.00 93.88 92 ASP A N 1
ATOM 692 C CA . ASP A 1 92 ? -4.055 -2.829 -2.183 1.00 93.88 92 ASP A CA 1
ATOM 693 C C . ASP A 1 92 ? -4.490 -2.460 -0.761 1.00 93.88 92 ASP A C 1
ATOM 695 O O . ASP A 1 92 ? -3.843 -2.787 0.240 1.00 93.88 92 ASP A O 1
ATOM 699 N N . GLY A 1 93 ? -5.592 -1.718 -0.679 1.00 91.31 93 GLY A N 1
ATOM 700 C CA . GLY A 1 93 ? -6.137 -1.237 0.584 1.00 91.31 93 GLY A CA 1
ATOM 701 C C . GLY A 1 93 ? -5.391 -0.041 1.181 1.00 91.31 93 GLY A C 1
ATOM 702 O O . GLY A 1 93 ? -5.780 0.416 2.249 1.00 91.31 93 GLY A O 1
ATOM 703 N N . LYS A 1 94 ? -4.346 0.504 0.551 1.00 91.81 94 LYS A N 1
ATOM 704 C CA . LYS A 1 94 ? -3.668 1.716 1.048 1.00 91.81 94 LYS A CA 1
ATOM 705 C C . LYS A 1 94 ? -4.241 2.977 0.416 1.00 91.81 94 LYS A C 1
ATOM 707 O O . LYS A 1 94 ? -4.752 2.939 -0.697 1.00 91.81 94 LYS A O 1
ATOM 712 N N . LYS A 1 95 ? -4.096 4.114 1.102 1.00 92.06 95 LYS A N 1
ATOM 713 C CA . LYS A 1 95 ? -4.339 5.437 0.499 1.00 92.06 95 LYS A CA 1
ATOM 714 C C . LYS A 1 95 ? -3.176 5.910 -0.364 1.00 92.06 95 LYS A C 1
ATOM 716 O O . LYS A 1 95 ? -3.392 6.514 -1.406 1.00 92.06 95 LYS A O 1
ATOM 721 N N . VAL A 1 96 ? -1.951 5.638 0.083 1.00 94.06 96 VAL A N 1
ATOM 722 C CA . VAL A 1 96 ? -0.709 5.987 -0.612 1.00 94.06 96 VAL A CA 1
ATOM 723 C C . VAL A 1 96 ? 0.204 4.767 -0.605 1.00 94.06 96 VAL A C 1
ATOM 725 O O . VAL A 1 96 ? 0.382 4.125 0.432 1.00 94.06 96 VAL A O 1
ATOM 728 N N . CYS A 1 97 ? 0.785 4.442 -1.755 1.00 94.81 97 CYS A N 1
ATOM 729 C CA . CYS A 1 97 ? 1.757 3.367 -1.892 1.00 94.81 97 CYS A CA 1
ATOM 730 C C . CYS A 1 97 ? 2.976 3.858 -2.666 1.00 94.81 97 CYS A C 1
ATOM 732 O O . CYS A 1 97 ? 2.849 4.271 -3.816 1.00 94.81 97 CYS A O 1
ATOM 734 N N . GLU A 1 98 ? 4.151 3.780 -2.041 1.00 94.81 98 GLU A N 1
ATOM 735 C CA . GLU A 1 98 ? 5.427 4.132 -2.663 1.00 94.81 98 GLU A CA 1
ATOM 736 C C . GLU A 1 98 ? 6.361 2.925 -2.737 1.00 94.81 98 GLU A C 1
ATOM 738 O O . GLU A 1 98 ? 6.511 2.133 -1.788 1.00 94.81 98 GLU A O 1
ATOM 743 N N . PHE A 1 99 ? 6.973 2.764 -3.904 1.00 93.62 99 PHE A N 1
ATOM 744 C CA . PHE A 1 99 ? 7.912 1.694 -4.197 1.00 93.62 99 PHE A CA 1
ATOM 745 C C . PHE A 1 99 ? 8.775 2.025 -5.408 1.00 93.62 99 PHE A C 1
ATOM 747 O O . PHE A 1 99 ? 8.425 2.859 -6.228 1.00 93.62 99 PHE A O 1
ATOM 754 N N . ASN A 1 100 ? 9.907 1.345 -5.518 1.00 90.62 100 ASN A N 1
ATOM 755 C CA . ASN A 1 100 ? 10.776 1.363 -6.689 1.00 90.62 100 ASN A CA 1
ATOM 756 C C . ASN A 1 100 ? 10.906 -0.068 -7.235 1.00 90.62 100 ASN A C 1
ATOM 758 O O . ASN A 1 100 ? 10.290 -1.004 -6.717 1.00 90.62 100 ASN A O 1
ATOM 762 N N . THR A 1 101 ? 11.743 -0.266 -8.250 1.00 87.31 101 THR A N 1
ATOM 763 C CA . THR A 1 101 ? 11.908 -1.575 -8.901 1.00 87.31 101 THR A CA 1
ATOM 764 C C . THR A 1 101 ? 12.565 -2.641 -8.009 1.00 87.31 101 THR A C 1
ATOM 766 O O . THR A 1 101 ? 12.459 -3.832 -8.298 1.00 87.31 101 THR A O 1
ATOM 769 N N . GLN A 1 102 ? 13.148 -2.274 -6.858 1.00 86.69 102 GLN A N 1
ATOM 770 C CA . GLN A 1 102 ? 13.822 -3.219 -5.952 1.00 86.69 102 GLN A CA 1
ATOM 771 C C . GLN A 1 102 ? 12.868 -4.224 -5.291 1.00 86.69 102 GLN A C 1
ATOM 773 O O . GLN A 1 102 ? 13.300 -5.297 -4.870 1.00 86.69 102 GLN A O 1
ATOM 778 N N . ILE A 1 103 ? 11.570 -3.916 -5.207 1.00 88.25 103 ILE A N 1
ATOM 779 C CA . ILE A 1 103 ? 10.582 -4.817 -4.590 1.00 88.25 103 ILE A CA 1
ATOM 780 C C . ILE A 1 103 ? 10.258 -6.044 -5.454 1.00 88.25 103 ILE A C 1
ATOM 782 O O . ILE A 1 103 ? 9.593 -6.961 -4.981 1.00 88.25 103 ILE A O 1
ATOM 786 N N . LEU A 1 104 ? 10.687 -6.060 -6.720 1.00 86.62 104 LEU A N 1
ATOM 787 C CA . LEU A 1 104 ? 10.306 -7.071 -7.710 1.00 86.62 104 LEU A CA 1
ATOM 788 C C . LEU A 1 104 ? 11.218 -8.310 -7.719 1.00 86.62 104 LEU A C 1
ATOM 790 O O . LEU A 1 104 ? 11.096 -9.140 -8.612 1.00 86.62 104 LEU A O 1
ATOM 794 N N . HIS A 1 105 ? 12.099 -8.456 -6.722 1.00 65.06 105 HIS A N 1
ATOM 795 C CA . HIS A 1 105 ? 12.949 -9.628 -6.474 1.00 65.06 105 HIS A CA 1
ATOM 796 C C . HIS A 1 105 ? 13.581 -10.261 -7.745 1.00 65.06 105 HIS A C 1
ATOM 798 O O . HIS A 1 105 ? 13.195 -11.317 -8.238 1.00 65.06 105 HIS A O 1
ATOM 804 N N . THR A 1 106 ? 14.637 -9.582 -8.206 1.00 64.31 106 THR A N 1
ATOM 805 C CA . THR A 1 106 ? 15.922 -10.117 -8.714 1.00 64.31 106 THR A CA 1
ATOM 806 C C . THR A 1 106 ? 16.027 -10.861 -10.051 1.00 64.31 106 THR A C 1
ATOM 808 O O . THR A 1 106 ? 17.157 -11.172 -10.419 1.00 64.31 106 THR A O 1
ATOM 811 N N . SER A 1 107 ? 14.963 -11.118 -10.815 1.00 74.81 107 SER A N 1
ATOM 812 C CA . SER A 1 107 ? 15.133 -11.646 -12.187 1.00 74.81 107 SER A CA 1
ATOM 813 C C . SER A 1 107 ? 14.881 -10.561 -13.222 1.00 74.81 107 SER A C 1
ATOM 815 O O . SER A 1 107 ? 13.753 -10.105 -13.369 1.00 74.81 107 SER A O 1
ATOM 817 N N . ASP A 1 108 ? 15.929 -10.155 -13.942 1.00 88.25 108 ASP A N 1
ATOM 818 C CA . ASP A 1 108 ? 15.768 -9.302 -15.119 1.00 88.25 108 ASP A CA 1
ATOM 819 C C . ASP A 1 108 ? 14.977 -10.083 -16.188 1.00 88.25 108 ASP A C 1
ATOM 821 O O . ASP A 1 108 ? 15.488 -11.090 -16.687 1.00 88.25 108 ASP A O 1
ATOM 825 N N . PRO A 1 109 ? 13.746 -9.664 -16.544 1.00 92.81 109 PRO A N 1
ATOM 826 C CA . PRO A 1 109 ? 12.928 -10.389 -17.515 1.00 92.81 109 PRO A CA 1
ATOM 827 C C . PRO A 1 109 ? 13.498 -10.342 -18.940 1.00 92.81 109 PRO A C 1
ATOM 829 O O . PRO A 1 109 ? 13.112 -11.154 -19.777 1.00 92.81 109 PRO A O 1
ATOM 832 N N . CYS A 1 110 ? 14.381 -9.387 -19.241 1.00 93.88 110 CYS A N 1
ATOM 833 C CA . CYS A 1 110 ? 14.930 -9.182 -20.575 1.00 93.88 110 CYS A CA 1
ATOM 834 C C . CYS A 1 110 ? 16.264 -8.423 -20.504 1.00 93.88 110 CYS A C 1
ATOM 836 O O . CYS A 1 110 ? 16.336 -7.204 -20.690 1.00 93.88 110 CYS A O 1
ATOM 838 N N . PHE A 1 111 ? 17.345 -9.164 -20.254 1.00 93.94 111 PHE A N 1
ATO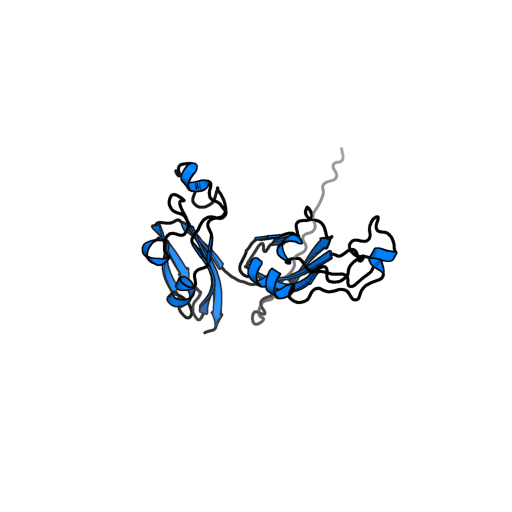M 839 C CA . PHE A 1 111 ? 18.690 -8.599 -20.159 1.00 93.94 111 PHE A CA 1
ATOM 840 C C . PHE A 1 111 ? 19.040 -7.714 -21.369 1.00 93.94 111 PHE A C 1
ATOM 842 O O . PHE A 1 111 ? 18.756 -8.055 -22.518 1.00 93.94 111 PHE A O 1
ATOM 849 N N . GLY A 1 112 ? 19.654 -6.557 -21.105 1.00 94.19 112 GLY A N 1
ATOM 850 C CA . GLY A 1 112 ? 20.038 -5.579 -22.131 1.00 94.19 112 GLY A CA 1
ATOM 851 C C . GLY A 1 112 ? 18.900 -4.682 -22.635 1.00 94.19 112 GLY A C 1
ATOM 852 O O . GLY A 1 112 ? 19.165 -3.734 -23.371 1.00 94.19 112 GLY A O 1
ATOM 853 N N . THR A 1 113 ? 17.655 -4.926 -22.215 1.00 96.69 113 THR A N 1
ATOM 854 C CA . THR A 1 113 ? 16.511 -4.043 -22.487 1.00 96.69 113 THR A CA 1
ATOM 855 C C . THR A 1 113 ? 16.311 -3.095 -21.307 1.00 96.69 113 THR A C 1
ATOM 857 O O . THR A 1 113 ? 16.261 -3.527 -20.148 1.00 96.69 113 THR A O 1
ATOM 860 N N . PHE A 1 114 ? 16.183 -1.796 -21.586 1.00 95.81 114 PHE A N 1
ATOM 861 C CA . PHE A 1 114 ? 15.877 -0.812 -20.550 1.00 95.81 114 PHE A CA 1
ATOM 862 C C . PHE A 1 114 ? 14.387 -0.880 -20.224 1.00 95.81 114 PHE A C 1
ATOM 864 O O . PHE A 1 114 ? 13.566 -0.783 -21.132 1.00 95.81 114 PHE A O 1
ATOM 871 N N . LYS A 1 115 ? 14.029 -1.073 -18.957 1.00 95.56 115 LYS A N 1
ATOM 872 C CA . LYS A 1 115 ? 12.657 -1.397 -18.547 1.00 95.56 115 LYS A CA 1
ATOM 873 C C . LYS A 1 115 ? 11.946 -0.188 -17.939 1.00 95.56 115 LYS A C 1
ATOM 875 O O . LYS A 1 115 ? 12.551 0.847 -17.662 1.00 95.56 115 LYS A O 1
ATOM 880 N N . TYR A 1 116 ? 10.653 -0.337 -17.715 1.00 95.88 116 TYR A N 1
ATOM 881 C CA . TYR A 1 116 ? 9.836 0.554 -16.911 1.00 95.88 116 TYR A CA 1
ATOM 882 C C . TYR A 1 116 ? 8.796 -0.255 -16.136 1.00 95.88 116 TYR A C 1
ATOM 884 O O . TYR A 1 116 ? 8.467 -1.391 -16.488 1.00 95.88 116 TYR A O 1
ATOM 892 N N . LEU A 1 117 ? 8.311 0.342 -15.055 1.00 95.69 117 LEU A N 1
ATOM 893 C CA . LEU A 1 117 ? 7.203 -0.134 -14.250 1.00 95.69 117 LEU A CA 1
ATOM 894 C C . LEU A 1 117 ? 5.966 0.686 -14.604 1.00 95.69 117 LEU A C 1
ATOM 896 O O . LEU A 1 117 ? 5.954 1.899 -14.414 1.00 95.69 117 LEU A O 1
ATOM 900 N N . ASP A 1 118 ? 4.945 0.029 -15.130 1.00 96.94 118 ASP A N 1
ATOM 901 C CA . ASP A 1 118 ? 3.683 0.633 -15.546 1.00 96.94 118 ASP A CA 1
ATOM 902 C C . ASP A 1 118 ? 2.550 -0.011 -14.755 1.00 96.94 118 ASP A C 1
ATOM 904 O O . ASP A 1 118 ? 2.363 -1.227 -14.815 1.00 96.94 118 ASP A O 1
ATOM 908 N N . THR A 1 119 ? 1.846 0.794 -13.965 1.00 98.00 119 THR A N 1
ATOM 909 C CA . THR A 1 119 ? 0.843 0.314 -13.014 1.00 98.00 119 THR A CA 1
ATOM 910 C C . THR A 1 119 ? -0.470 1.049 -13.235 1.00 98.00 119 THR A C 1
ATOM 912 O O . THR A 1 119 ? -0.520 2.277 -13.130 1.00 98.00 119 THR A O 1
ATOM 915 N N . THR A 1 120 ? -1.538 0.286 -13.456 1.00 98.19 120 THR A N 1
ATOM 916 C CA . THR A 1 120 ? -2.916 0.774 -13.562 1.00 98.19 120 THR A CA 1
ATOM 917 C C . THR A 1 120 ? -3.701 0.346 -12.327 1.00 98.19 120 THR A C 1
ATOM 919 O O . THR A 1 120 ? -3.678 -0.821 -11.926 1.00 98.19 120 THR A O 1
ATOM 922 N N . TYR A 1 121 ? -4.413 1.278 -11.705 1.00 97.38 121 TYR A N 1
ATOM 923 C CA . TYR A 1 121 ? -5.162 1.039 -10.476 1.00 97.38 121 TYR A CA 1
ATOM 924 C C . TYR A 1 121 ? -6.441 1.864 -10.428 1.00 97.38 121 TYR A C 1
ATOM 926 O O . TYR A 1 121 ? -6.565 2.895 -11.080 1.00 97.38 121 TYR A O 1
ATOM 934 N N . ASN A 1 122 ? -7.388 1.405 -9.622 1.00 95.31 122 ASN A N 1
ATOM 935 C CA . ASN A 1 122 ? -8.617 2.121 -9.327 1.00 95.31 122 ASN A CA 1
ATOM 936 C C . ASN A 1 122 ? -8.581 2.624 -7.885 1.00 95.31 122 ASN A C 1
ATOM 938 O O . ASN A 1 122 ? -7.998 1.980 -7.008 1.00 95.31 122 ASN A O 1
ATOM 942 N N . CYS A 1 123 ? -9.266 3.734 -7.638 1.00 93.69 123 CYS A N 1
ATOM 943 C CA . CYS A 1 123 ? -9.613 4.158 -6.289 1.00 93.69 123 CYS A CA 1
ATOM 944 C C . CYS A 1 123 ? -11.019 3.670 -5.967 1.00 93.69 123 CYS A C 1
ATOM 946 O O . CYS A 1 123 ? -12.000 4.159 -6.530 1.00 93.69 123 CYS A O 1
ATOM 948 N N . VAL A 1 124 ? -11.108 2.658 -5.105 1.00 91.31 124 VAL A N 1
ATOM 949 C CA . VAL A 1 124 ? -12.382 2.064 -4.695 1.00 91.31 124 VAL A CA 1
ATOM 950 C C . VAL A 1 124 ? -12.870 2.712 -3.411 1.00 91.31 124 VAL A C 1
ATOM 952 O O . VAL A 1 124 ? -12.072 3.023 -2.526 1.00 91.31 124 VAL A O 1
ATOM 955 N N . HIS A 1 125 ? -14.182 2.903 -3.282 1.00 90.94 125 HIS A N 1
ATOM 956 C CA . HIS A 1 125 ? -14.761 3.392 -2.037 1.00 90.94 125 HIS A CA 1
ATOM 957 C C . HIS A 1 125 ? -14.447 2.417 -0.902 1.00 90.94 125 HIS A C 1
ATOM 959 O O . HIS A 1 125 ? -14.923 1.286 -0.869 1.00 90.94 125 HIS A O 1
ATOM 965 N N . GLY A 1 126 ? -13.626 2.875 0.031 1.00 92.50 126 GLY A N 1
ATOM 966 C CA . GLY A 1 126 ? -13.197 2.115 1.185 1.00 92.50 126 GLY A CA 1
ATOM 967 C C . GLY A 1 126 ? -12.747 3.063 2.281 1.00 92.50 126 GLY A C 1
ATOM 968 O O . GLY A 1 126 ? -12.451 4.237 2.043 1.00 92.50 126 GLY A O 1
ATOM 969 N N . ILE A 1 127 ? -12.737 2.550 3.498 1.00 93.88 127 ILE A N 1
ATOM 970 C CA . ILE A 1 127 ? -12.487 3.314 4.706 1.00 93.88 127 ILE A CA 1
ATOM 971 C C . ILE A 1 127 ? -11.137 2.871 5.258 1.00 93.88 127 ILE A C 1
ATOM 973 O O . ILE A 1 127 ? -10.910 1.686 5.501 1.00 93.88 127 ILE A O 1
ATOM 977 N N . HIS A 1 128 ? -10.247 3.841 5.460 1.00 94.12 128 HIS A N 1
ATOM 978 C CA . HIS A 1 128 ? -8.969 3.669 6.147 1.00 94.12 128 HIS A CA 1
ATOM 979 C C . HIS A 1 128 ? -9.097 4.252 7.552 1.00 94.12 128 HIS A C 1
ATOM 981 O O . HIS A 1 128 ? -9.501 5.403 7.720 1.00 94.12 128 HIS A O 1
ATOM 987 N N . SER A 1 129 ? -8.812 3.439 8.563 1.00 95.38 129 SER A N 1
ATOM 988 C CA . SER A 1 129 ? -8.960 3.789 9.971 1.00 95.38 129 SER A CA 1
ATOM 989 C C . SER A 1 129 ? -7.655 3.544 10.713 1.00 95.38 129 SER A C 1
ATOM 991 O O . SER A 1 129 ? -7.076 2.462 10.633 1.00 95.38 129 SER A O 1
ATOM 993 N N . ILE A 1 130 ? -7.220 4.546 11.476 1.00 97.25 130 ILE A N 1
ATOM 994 C CA . ILE A 1 130 ? -6.086 4.452 12.394 1.00 97.25 130 ILE A CA 1
ATOM 995 C C . ILE A 1 130 ? -6.620 4.539 13.821 1.00 97.25 130 ILE A C 1
ATOM 997 O O . ILE A 1 130 ? -7.337 5.472 14.175 1.00 97.25 130 ILE A O 1
ATOM 1001 N N . THR A 1 131 ? -6.236 3.584 14.662 1.00 98.50 131 THR A N 1
ATOM 1002 C CA . THR A 1 131 ? -6.567 3.558 16.089 1.00 98.50 131 THR A CA 1
ATOM 1003 C C . THR A 1 131 ? -5.299 3.360 16.908 1.00 98.50 131 THR A C 1
ATOM 1005 O O . THR A 1 131 ? -4.639 2.330 16.806 1.00 98.50 131 THR A O 1
ATOM 1008 N N . CYS A 1 132 ? -4.954 4.330 17.753 1.00 98.62 132 CYS A N 1
ATOM 1009 C CA . CYS A 1 132 ? -3.759 4.247 18.594 1.00 98.62 132 CYS A CA 1
ATOM 1010 C C . CYS A 1 132 ? -3.830 3.086 19.596 1.00 98.62 132 CYS A C 1
ATOM 1012 O O . CYS A 1 132 ? -4.912 2.710 20.053 1.00 98.62 132 CYS A O 1
ATOM 1014 N N . GLU A 1 133 ? -2.675 2.533 19.971 1.00 98.50 133 GLU A N 1
ATOM 1015 C CA . GLU A 1 133 ? -2.598 1.486 20.988 1.00 98.50 133 GLU A CA 1
ATOM 1016 C C . GLU A 1 133 ? -3.287 1.915 22.303 1.00 98.50 133 GLU A C 1
ATOM 1018 O O . GLU A 1 133 ? -3.187 3.055 22.757 1.00 98.50 133 GLU A O 1
ATOM 1023 N N . HIS A 1 134 ? -4.011 0.963 22.891 1.00 97.75 134 HIS A N 1
ATOM 1024 C CA . HIS A 1 134 ? -4.924 1.068 24.031 1.00 97.75 134 HIS A CA 1
ATOM 1025 C C . HIS A 1 134 ? -6.294 1.716 23.764 1.00 97.75 134 HIS A C 1
ATOM 1027 O O . HIS A 1 134 ? -7.132 1.698 24.669 1.00 97.75 134 HIS A O 1
ATOM 1033 N N . SER A 1 135 ? -6.576 2.175 22.542 1.00 98.38 135 SER A N 1
ATOM 1034 C CA . SER A 1 135 ? -7.898 2.677 22.137 1.00 98.38 135 SER A CA 1
ATOM 1035 C C . SER A 1 135 ? -8.783 1.595 21.496 1.00 98.38 135 SER A C 1
ATOM 1037 O O . SER A 1 135 ? -8.354 0.462 21.253 1.00 98.38 135 SER A O 1
ATOM 1039 N N . LEU A 1 136 ? -10.051 1.936 21.243 1.00 98.38 136 LEU A N 1
ATOM 1040 C CA . LEU A 1 136 ? -11.026 1.081 20.561 1.00 98.38 136 LEU A CA 1
ATOM 1041 C C . LEU A 1 136 ? -11.197 1.530 19.108 1.00 98.38 136 LEU A C 1
ATOM 1043 O O . LEU A 1 136 ? -11.509 2.692 18.859 1.00 98.38 136 LEU A O 1
ATOM 1047 N N . ALA A 1 137 ? -11.032 0.601 18.172 1.00 98.19 137 ALA A N 1
ATOM 1048 C CA . ALA A 1 137 ? -11.382 0.798 16.775 1.00 98.19 137 ALA A CA 1
ATOM 1049 C C . ALA A 1 137 ? -12.865 0.471 16.597 1.00 98.19 137 ALA A C 1
ATOM 1051 O O . ALA A 1 137 ? -13.314 -0.600 17.013 1.00 98.19 137 ALA A O 1
ATOM 1052 N N . ILE A 1 138 ? -13.612 1.392 15.991 1.00 98.12 138 ILE A N 1
ATOM 1053 C CA . ILE A 1 138 ? -15.038 1.238 15.694 1.00 98.12 138 ILE A CA 1
ATOM 1054 C C . ILE A 1 138 ? -15.185 1.248 14.173 1.00 98.12 138 ILE A C 1
ATOM 1056 O O . ILE A 1 138 ? -15.055 2.294 13.541 1.00 98.12 138 ILE A O 1
ATOM 1060 N N . LEU A 1 139 ? -15.429 0.076 13.592 1.00 98.12 139 LEU A N 1
ATOM 1061 C CA . LEU A 1 139 ? -15.694 -0.093 12.164 1.00 98.12 139 LEU A CA 1
ATOM 1062 C C . LEU A 1 139 ? -17.205 -0.114 11.961 1.00 98.12 139 LEU A C 1
ATOM 1064 O O . LEU A 1 139 ? -17.909 -0.803 12.704 1.00 98.12 139 LEU A O 1
ATOM 1068 N N . LYS A 1 140 ? -17.710 0.628 10.976 1.00 97.75 140 LYS A N 1
ATOM 1069 C CA . LYS A 1 140 ? -19.149 0.736 10.734 1.00 97.75 140 LYS A CA 1
ATOM 1070 C C . LYS A 1 140 ? -19.438 0.959 9.257 1.00 97.75 140 LYS A C 1
ATOM 1072 O O . LYS A 1 140 ? -18.757 1.744 8.609 1.00 97.75 140 LYS A O 1
ATOM 1077 N N . CYS A 1 141 ? -20.485 0.304 8.779 1.00 96.88 141 CYS A N 1
ATOM 1078 C CA . CYS A 1 141 ? -21.053 0.503 7.458 1.00 96.88 141 CYS A CA 1
ATOM 1079 C C . CYS A 1 141 ? -22.474 1.065 7.551 1.00 96.88 141 CYS A C 1
ATOM 1081 O O . CYS A 1 141 ? -23.149 0.932 8.579 1.00 96.88 141 CYS A O 1
ATOM 1083 N N . ASP A 1 142 ? -22.944 1.664 6.462 1.00 95.44 142 ASP A N 1
ATOM 1084 C CA . ASP A 1 142 ? -24.328 2.118 6.351 1.00 95.44 142 ASP A CA 1
ATOM 1085 C C . ASP A 1 142 ? -25.314 0.943 6.363 1.00 95.44 142 ASP A C 1
ATOM 1087 O O . ASP A 1 142 ? -24.947 -0.227 6.213 1.00 95.44 142 ASP A O 1
ATOM 1091 N N . GLN A 1 143 ? -26.590 1.246 6.601 1.00 94.44 143 GLN A N 1
ATOM 1092 C CA . GLN A 1 143 ? -27.630 0.231 6.731 1.00 94.44 143 GLN A CA 1
ATOM 1093 C C . GLN A 1 143 ? -27.723 -0.640 5.468 1.00 94.44 143 GLN A C 1
ATOM 1095 O O . GLN A 1 143 ? -27.779 -0.134 4.354 1.00 94.44 143 GLN A O 1
ATOM 1100 N N . GLY A 1 144 ? -27.768 -1.963 5.656 1.00 93.44 144 GLY A N 1
ATOM 1101 C CA . GLY A 1 144 ? -27.819 -2.935 4.556 1.00 93.44 144 GLY A CA 1
ATOM 1102 C C . GLY A 1 144 ? -26.450 -3.369 4.021 1.00 93.44 144 GLY A C 1
ATOM 1103 O O . GLY A 1 144 ? -26.389 -4.343 3.276 1.00 93.44 144 GLY A O 1
ATOM 1104 N N . LEU A 1 145 ? -25.365 -2.717 4.450 1.00 97.00 145 LEU A N 1
ATOM 1105 C CA . LEU A 1 145 ? -23.995 -3.083 4.098 1.00 97.00 145 LEU A CA 1
ATOM 1106 C C . LEU A 1 145 ? -23.291 -3.816 5.245 1.00 97.00 145 LEU A C 1
ATOM 1108 O O . LEU A 1 145 ? -23.610 -3.638 6.431 1.00 97.00 145 LEU A O 1
ATOM 1112 N N . VAL A 1 146 ? -22.297 -4.621 4.884 1.00 97.81 146 VAL A N 1
ATOM 1113 C CA . VAL A 1 146 ? -21.444 -5.371 5.805 1.00 97.81 146 VAL A CA 1
ATOM 1114 C C . VAL A 1 146 ? -19.974 -5.039 5.592 1.00 97.81 146 VAL A C 1
ATOM 1116 O O . VAL A 1 146 ? -19.531 -4.744 4.488 1.00 97.81 146 VAL A O 1
ATOM 1119 N N . ILE A 1 147 ? -19.216 -5.098 6.681 1.00 98.12 147 ILE A N 1
ATOM 1120 C CA . ILE A 1 147 ? -17.776 -4.878 6.694 1.00 98.12 147 ILE A CA 1
ATOM 1121 C C . ILE A 1 147 ? -17.092 -6.016 5.935 1.00 98.12 147 ILE A C 1
ATOM 1123 O O . ILE A 1 147 ? -17.318 -7.195 6.233 1.00 98.12 147 ILE A O 1
ATOM 1127 N N . HIS A 1 148 ? -16.196 -5.646 5.029 1.00 96.19 148 HIS A N 1
ATOM 1128 C CA . HIS A 1 148 ? -15.225 -6.534 4.410 1.00 96.19 148 HIS A CA 1
ATOM 1129 C C . HIS A 1 148 ? -13.820 -5.943 4.577 1.00 96.19 148 HIS A C 1
ATOM 1131 O O . HIS A 1 148 ? -13.438 -4.962 3.938 1.00 96.19 148 HIS A O 1
ATOM 1137 N N . VAL A 1 149 ? -13.050 -6.505 5.507 1.00 96.38 149 VAL A N 1
ATOM 1138 C CA . VAL A 1 149 ? -11.683 -6.063 5.800 1.00 96.38 149 VAL A CA 1
ATOM 1139 C C . VAL A 1 149 ? -10.764 -6.445 4.643 1.00 96.38 149 VAL A C 1
ATOM 1141 O O . VAL A 1 149 ? -10.629 -7.621 4.320 1.00 96.38 149 VAL A O 1
ATOM 1144 N N . GLN A 1 150 ? -10.102 -5.443 4.067 1.00 93.19 150 GLN A N 1
ATOM 1145 C CA . GLN A 1 150 ? -9.117 -5.596 2.994 1.00 93.19 150 GLN A CA 1
ATOM 1146 C C . GLN A 1 150 ? -7.724 -5.855 3.571 1.00 93.19 150 GLN A C 1
ATOM 1148 O O . GLN A 1 150 ? -6.994 -6.733 3.118 1.00 93.19 150 GLN A O 1
ATOM 1153 N N . SER A 1 151 ? -7.349 -5.101 4.605 1.00 93.50 151 SER A N 1
ATOM 1154 C CA . SER A 1 151 ? -6.082 -5.283 5.306 1.00 93.50 151 SER A CA 1
ATOM 1155 C C . SER A 1 151 ? -6.153 -4.744 6.731 1.00 93.50 151 SER A C 1
ATOM 1157 O O . SER A 1 151 ? -6.942 -3.852 7.051 1.00 93.50 151 SER A O 1
ATOM 1159 N N . ALA A 1 152 ? -5.322 -5.308 7.605 1.00 96.12 152 ALA A N 1
ATOM 1160 C CA . ALA A 1 152 ? -5.118 -4.796 8.948 1.00 96.12 152 ALA A CA 1
ATOM 1161 C C . ALA A 1 152 ? -3.669 -5.018 9.394 1.00 96.12 152 ALA A C 1
ATOM 1163 O O . ALA A 1 152 ? -3.080 -6.073 9.140 1.00 96.12 152 ALA A O 1
ATOM 1164 N N . ASN A 1 153 ? -3.099 -4.026 10.073 1.00 96.62 153 ASN A N 1
ATOM 1165 C CA . ASN A 1 153 ? -1.744 -4.075 10.606 1.00 96.62 153 ASN A CA 1
ATOM 1166 C C . ASN A 1 153 ? -1.695 -3.476 12.009 1.00 96.62 153 ASN A C 1
ATOM 1168 O O . ASN A 1 153 ? -2.259 -2.411 12.247 1.00 96.62 153 ASN A O 1
ATOM 1172 N N . TYR A 1 154 ? -1.000 -4.139 12.929 1.00 98.38 154 TYR A N 1
ATOM 1173 C CA . TYR A 1 154 ? -0.733 -3.599 14.257 1.00 98.38 154 TYR A CA 1
ATOM 1174 C C . TYR A 1 154 ? 0.764 -3.341 14.427 1.00 98.38 154 TYR A C 1
ATOM 1176 O O . TYR A 1 154 ? 1.562 -4.273 14.463 1.00 98.38 154 TYR A O 1
ATOM 1184 N N . GLY A 1 155 ? 1.166 -2.076 14.507 1.00 98.06 155 GLY A N 1
ATOM 1185 C CA . GLY A 1 155 ? 2.581 -1.716 14.462 1.00 98.06 155 GLY A CA 1
ATOM 1186 C C . GLY A 1 155 ? 2.812 -0.212 14.411 1.00 98.06 155 GLY A C 1
ATOM 1187 O O . GLY A 1 155 ? 2.081 0.554 15.032 1.00 98.06 155 GLY A O 1
ATOM 1188 N N . ARG A 1 156 ? 3.855 0.208 13.696 1.00 97.94 156 ARG A N 1
ATOM 1189 C CA . ARG A 1 156 ? 4.197 1.606 13.435 1.00 97.94 156 ARG A CA 1
ATOM 1190 C C . ARG A 1 156 ? 4.992 1.711 12.134 1.00 97.94 156 ARG A C 1
ATOM 1192 O O . ARG A 1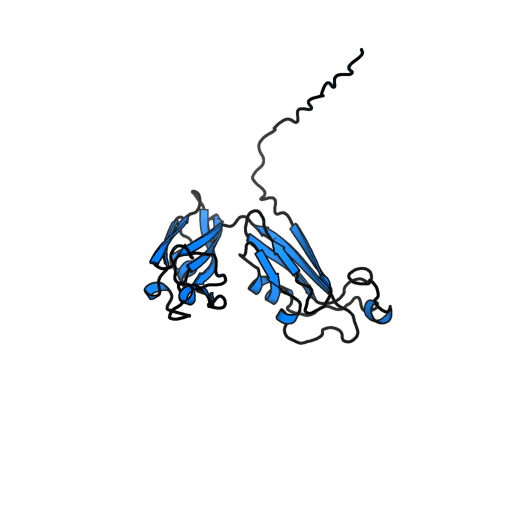 156 ? 6.045 1.087 12.004 1.00 97.94 156 ARG A O 1
ATOM 1199 N N . HIS A 1 157 ? 4.524 2.558 11.221 1.00 95.44 157 HIS A N 1
ATOM 1200 C CA . HIS A 1 157 ? 5.135 2.832 9.912 1.00 95.44 157 HIS A CA 1
ATOM 1201 C C . HIS A 1 157 ? 5.629 4.269 9.742 1.00 95.44 157 HIS A C 1
ATOM 1203 O O . HIS A 1 157 ? 6.309 4.565 8.763 1.00 95.44 157 HIS A O 1
ATOM 1209 N N . ASP A 1 158 ? 5.337 5.149 10.699 1.00 95.94 158 ASP A N 1
ATOM 1210 C CA . ASP A 1 158 ? 5.811 6.530 10.712 1.00 95.94 158 ASP A CA 1
ATOM 1211 C C . ASP A 1 158 ? 5.961 7.081 12.151 1.00 95.94 158 ASP A C 1
ATOM 1213 O O . ASP A 1 158 ? 5.558 6.456 13.141 1.00 95.94 158 ASP A O 1
ATOM 1217 N N . GLN A 1 159 ? 6.584 8.256 12.275 1.00 97.31 159 GLN A N 1
ATOM 1218 C CA . GLN A 1 159 ? 6.856 8.902 13.566 1.00 97.31 159 GLN A CA 1
ATOM 1219 C C . GLN A 1 159 ? 5.756 9.877 14.018 1.00 97.31 159 GLN A C 1
ATOM 1221 O O . GLN A 1 159 ? 5.793 10.350 15.152 1.00 97.31 159 GLN A O 1
ATOM 1226 N N . THR A 1 160 ? 4.794 10.208 13.157 1.00 97.50 160 THR A N 1
ATOM 1227 C CA . THR A 1 160 ? 3.838 11.307 13.368 1.00 97.50 160 THR A CA 1
ATOM 1228 C C . THR A 1 160 ? 2.458 10.804 13.788 1.00 97.50 160 THR A C 1
ATOM 1230 O O . THR A 1 160 ? 1.788 11.432 14.611 1.00 97.50 160 THR A O 1
ATOM 1233 N N . THR A 1 161 ? 2.054 9.633 13.317 1.00 97.56 161 THR A N 1
ATOM 1234 C CA . THR A 1 161 ? 0.821 8.938 13.661 1.00 97.56 161 THR A CA 1
ATOM 1235 C C . THR A 1 161 ? 0.845 8.492 15.120 1.00 97.56 161 THR A C 1
ATOM 1237 O O . THR A 1 161 ? 1.797 7.859 15.593 1.00 97.56 161 THR A O 1
ATOM 1240 N N . CYS A 1 162 ? -0.224 8.813 15.860 1.00 97.94 162 CYS A N 1
ATOM 1241 C CA . CYS A 1 162 ? -0.374 8.448 17.273 1.00 97.94 162 CYS A CA 1
ATOM 1242 C C . CYS A 1 162 ? 0.838 8.860 18.139 1.00 97.94 162 CYS A C 1
ATOM 1244 O O . CYS A 1 162 ? 1.305 8.085 18.974 1.00 97.94 162 CYS A O 1
ATOM 1246 N N . SER A 1 163 ? 1.374 10.065 17.910 1.00 98.25 163 SER A N 1
ATOM 1247 C CA . SER A 1 163 ? 2.631 10.554 18.506 1.00 98.25 163 SER A CA 1
ATOM 1248 C C . SER A 1 163 ? 2.455 11.544 19.665 1.00 98.25 163 SER A C 1
ATOM 1250 O O . SER A 1 163 ? 3.411 11.813 20.392 1.00 98.25 163 SER A O 1
ATOM 1252 N N . PHE A 1 164 ? 1.247 12.080 19.868 1.00 97.69 164 PHE A N 1
ATOM 1253 C CA . PHE A 1 164 ? 0.991 13.115 20.872 1.00 97.69 164 PHE A CA 1
ATOM 1254 C C . PHE A 1 164 ? 1.419 12.668 22.279 1.00 97.69 164 PHE A C 1
ATOM 1256 O O . PHE A 1 164 ? 0.991 11.618 22.763 1.00 97.69 164 PHE A O 1
ATOM 1263 N N . ASN A 1 165 ? 2.265 13.478 22.928 1.00 96.75 165 ASN A N 1
ATOM 1264 C CA . ASN A 1 165 ? 2.846 13.226 24.252 1.00 96.75 165 ASN A CA 1
ATOM 1265 C C . ASN A 1 165 ? 3.567 11.871 24.393 1.00 96.75 165 ASN A C 1
ATOM 1267 O O . ASN A 1 165 ? 3.629 11.307 25.488 1.00 96.75 165 ASN A O 1
ATOM 1271 N N . ARG A 1 166 ? 4.127 11.336 23.301 1.00 97.38 166 ARG A N 1
ATOM 1272 C CA . ARG A 1 166 ? 4.945 10.119 23.336 1.00 97.38 166 ARG A CA 1
ATOM 1273 C C . ARG A 1 166 ? 6.437 10.454 23.361 1.00 97.38 166 ARG A C 1
ATOM 1275 O O . ARG A 1 166 ? 6.876 11.346 22.638 1.00 97.38 166 ARG A O 1
ATOM 1282 N N . PRO A 1 167 ? 7.240 9.741 24.169 1.00 97.44 167 PRO A N 1
ATOM 1283 C CA . PRO A 1 167 ? 8.679 9.943 24.198 1.00 97.44 167 PRO A CA 1
ATOM 1284 C C . PRO A 1 167 ? 9.308 9.462 22.876 1.00 97.44 167 PRO A C 1
ATOM 1286 O O . PRO A 1 167 ? 8.900 8.413 22.365 1.00 97.44 167 PRO A O 1
ATOM 1289 N N . PRO A 1 168 ? 10.336 10.152 22.339 1.00 96.38 168 PRO A N 1
ATOM 1290 C CA . PRO A 1 168 ? 10.930 9.814 21.045 1.00 96.38 168 PRO A CA 1
ATOM 1291 C C . PRO A 1 168 ? 11.331 8.339 20.866 1.00 96.38 168 PRO A C 1
ATOM 1293 O O . PRO A 1 168 ? 11.046 7.798 19.798 1.00 96.38 168 PRO A O 1
ATOM 1296 N N . PRO A 1 169 ? 11.903 7.631 21.867 1.00 97.38 169 PRO A N 1
ATOM 1297 C CA . PRO A 1 169 ? 12.248 6.214 21.722 1.00 97.38 169 PRO A CA 1
ATOM 1298 C C . PRO A 1 169 ? 11.068 5.305 21.346 1.00 97.38 169 PRO A C 1
ATOM 1300 O O . PRO A 1 169 ? 11.267 4.325 20.636 1.00 97.38 169 PRO A O 1
ATOM 1303 N N . GLN A 1 170 ? 9.837 5.647 21.751 1.00 97.88 170 GLN A N 1
ATOM 1304 C CA . GLN A 1 170 ? 8.634 4.874 21.409 1.00 97.88 170 GLN A CA 1
ATOM 1305 C C . GLN A 1 170 ? 8.169 5.076 19.956 1.00 97.88 170 GLN A C 1
ATOM 1307 O O . GLN A 1 170 ? 7.287 4.345 19.504 1.00 97.88 170 GLN A O 1
ATOM 1312 N N . LEU A 1 171 ? 8.725 6.063 19.242 1.00 98.31 171 LEU A N 1
ATOM 1313 C CA . LEU A 1 171 ? 8.315 6.464 17.892 1.00 98.31 171 LEU A CA 1
ATOM 1314 C C . LEU A 1 171 ? 9.350 6.102 16.813 1.00 98.31 171 LEU A C 1
ATOM 1316 O O . LEU A 1 171 ? 9.023 6.137 15.631 1.00 98.31 171 LEU A O 1
ATOM 1320 N N . GLN A 1 172 ? 10.584 5.745 17.193 1.00 97.25 172 GLN A N 1
ATOM 1321 C CA . GLN A 1 172 ? 11.684 5.544 16.237 1.00 97.25 172 GLN A CA 1
ATOM 1322 C C . GLN A 1 172 ? 11.504 4.319 15.336 1.00 97.25 172 GLN A C 1
ATOM 1324 O O . GLN A 1 172 ? 11.877 4.352 14.163 1.00 97.25 172 GLN A O 1
ATOM 1329 N N . ASN A 1 173 ? 10.946 3.227 15.864 1.00 97.31 173 ASN A N 1
ATOM 1330 C CA . ASN A 1 173 ? 10.792 1.999 15.095 1.00 97.31 173 ASN A CA 1
ATOM 1331 C C . ASN A 1 173 ? 9.584 2.079 14.147 1.00 97.31 173 ASN A C 1
ATOM 1333 O O . ASN A 1 173 ? 8.491 1.610 14.457 1.00 97.31 173 ASN A O 1
ATOM 1337 N N . VAL A 1 174 ? 9.817 2.653 12.968 1.00 96.94 174 VAL A N 1
ATOM 1338 C CA . VAL A 1 174 ? 8.840 2.787 11.870 1.00 96.94 174 VAL A CA 1
ATOM 1339 C C . VAL A 1 174 ? 8.826 1.590 10.913 1.00 96.94 174 VAL A C 1
ATOM 1341 O O . VAL A 1 174 ? 8.230 1.629 9.840 1.00 96.94 174 VAL A O 1
ATOM 1344 N N . ARG A 1 175 ? 9.539 0.516 11.254 1.00 95.69 175 ARG A N 1
ATOM 1345 C CA . ARG A 1 175 ? 9.516 -0.749 10.507 1.00 95.69 175 ARG A CA 1
ATOM 1346 C C . ARG A 1 175 ? 8.774 -1.837 11.276 1.00 95.69 175 ARG A C 1
ATOM 1348 O O . ARG A 1 175 ? 8.790 -2.995 10.866 1.00 95.69 175 ARG A O 1
ATOM 1355 N N . CYS A 1 176 ? 8.101 -1.468 12.364 1.00 96.88 176 CYS A N 1
ATOM 1356 C CA . CYS A 1 176 ? 7.282 -2.382 13.129 1.00 96.88 176 CYS A CA 1
ATOM 1357 C C . CYS A 1 176 ? 5.990 -2.682 12.370 1.00 96.88 176 CYS A C 1
ATOM 1359 O O . CYS A 1 176 ? 5.119 -1.829 12.241 1.00 96.88 176 CYS A O 1
ATOM 1361 N N . SER A 1 177 ? 5.863 -3.901 11.860 1.00 94.75 177 SER A N 1
ATOM 1362 C CA . SER A 1 177 ? 4.731 -4.302 11.035 1.00 94.75 177 SER A CA 1
ATOM 1363 C C . SER A 1 177 ? 4.262 -5.686 11.448 1.00 94.75 177 SER A C 1
ATOM 1365 O O . SER A 1 177 ? 5.052 -6.630 11.448 1.00 94.75 177 SER A O 1
ATOM 1367 N N . HIS A 1 178 ? 2.975 -5.812 11.759 1.00 95.62 178 HIS A N 1
ATOM 1368 C CA . HIS A 1 178 ? 2.346 -7.096 12.042 1.00 95.62 178 HIS A CA 1
ATOM 1369 C C . HIS A 1 178 ? 1.015 -7.184 11.298 1.00 95.62 178 HIS A C 1
ATOM 1371 O O . HIS A 1 178 ? -0.008 -6.723 11.812 1.00 95.62 178 HIS A O 1
ATOM 1377 N N . PRO A 1 179 ? 1.018 -7.709 10.057 1.00 92.12 179 PRO A N 1
ATOM 1378 C CA . PRO A 1 179 ? -0.210 -8.021 9.341 1.00 92.12 179 PRO A CA 1
ATOM 1379 C C . PRO A 1 179 ? -1.035 -9.028 10.145 1.00 92.12 179 PRO A C 1
ATOM 1381 O O . PRO A 1 179 ? -0.509 -10.056 10.572 1.00 92.12 179 PRO A O 1
ATOM 1384 N N . ILE A 1 180 ? -2.314 -8.731 10.363 1.00 92.44 180 ILE A N 1
ATOM 1385 C CA . ILE A 1 180 ? -3.179 -9.508 11.255 1.00 92.44 180 ILE A CA 1
ATOM 1386 C C . ILE A 1 180 ? -4.515 -9.842 10.595 1.00 92.44 180 ILE A C 1
ATOM 1388 O O . ILE A 1 180 ? -5.219 -8.973 10.092 1.00 92.44 180 ILE A O 1
ATOM 1392 N N . ASN A 1 181 ? -4.929 -11.103 10.704 1.00 95.12 181 ASN A N 1
ATOM 1393 C CA . ASN A 1 181 ? -6.249 -11.543 10.233 1.00 95.12 181 ASN A CA 1
ATOM 1394 C C . ASN A 1 181 ? -7.346 -11.355 11.288 1.00 95.12 181 ASN A C 1
ATOM 1396 O O . ASN A 1 181 ? -8.534 -11.429 10.981 1.00 95.12 181 ASN A O 1
ATOM 1400 N N . LYS A 1 182 ? -6.965 -11.061 12.538 1.00 96.88 182 LYS A N 1
ATOM 1401 C CA . LYS A 1 182 ? -7.885 -11.046 13.681 1.00 96.88 182 LYS A CA 1
ATOM 1402 C C . LYS A 1 182 ? -9.025 -10.035 13.541 1.00 96.88 182 LYS A C 1
ATOM 1404 O O . LYS A 1 182 ? -10.126 -10.279 14.033 1.00 96.88 182 LYS A O 1
ATOM 1409 N N . VAL A 1 183 ? -8.773 -8.907 12.871 1.00 97.69 183 VAL A N 1
ATOM 1410 C CA . VAL A 1 183 ? -9.810 -7.909 12.564 1.00 97.69 183 VAL A CA 1
ATOM 1411 C C . VAL A 1 183 ? -10.839 -8.488 11.593 1.00 97.69 183 VAL A C 1
ATOM 1413 O O . VAL A 1 183 ? -12.029 -8.423 11.880 1.00 97.69 183 VAL A O 1
ATOM 1416 N N . ALA A 1 184 ? -10.395 -9.115 10.500 1.00 97.69 184 ALA A N 1
ATOM 1417 C CA . ALA A 1 184 ? -11.276 -9.767 9.531 1.00 97.69 184 ALA A CA 1
ATOM 1418 C C . ALA A 1 184 ? -12.110 -10.879 10.189 1.00 97.69 184 ALA A C 1
ATOM 1420 O O . ALA A 1 184 ? -13.333 -10.868 10.076 1.00 97.69 184 ALA A O 1
ATOM 1421 N N . GLU A 1 185 ? -11.475 -11.760 10.972 1.00 97.88 185 GLU A N 1
ATOM 1422 C CA . GLU A 1 185 ? -12.156 -12.812 11.750 1.00 97.88 185 GLU A CA 1
ATOM 1423 C C . GLU A 1 185 ? -13.247 -12.257 12.676 1.00 97.88 185 GLU A C 1
ATOM 1425 O O . GLU A 1 185 ? -14.279 -12.889 12.895 1.00 97.88 185 GLU A O 1
ATOM 1430 N N . SER A 1 186 ? -13.012 -11.076 13.252 1.00 97.50 186 SER A N 1
ATOM 1431 C CA . SER A 1 186 ? -13.903 -10.488 14.253 1.00 97.50 186 SER A CA 1
ATOM 1432 C C . SER A 1 186 ? -15.000 -9.620 13.639 1.00 97.50 186 SER A C 1
ATOM 1434 O O . SER A 1 186 ? -16.060 -9.474 14.255 1.00 97.50 186 SER A O 1
ATOM 1436 N N . CYS A 1 187 ? -14.759 -9.018 12.473 1.00 98.31 187 CYS A N 1
ATOM 1437 C CA . CYS A 1 187 ? -15.577 -7.930 11.940 1.00 98.31 187 CYS A CA 1
ATOM 1438 C C . CYS A 1 187 ? -16.259 -8.236 10.605 1.00 98.31 187 CYS A C 1
ATOM 1440 O O . CYS A 1 187 ? -17.303 -7.638 10.344 1.00 98.31 187 CYS A O 1
ATOM 1442 N N . ASN A 1 188 ? -15.727 -9.149 9.785 1.00 98.12 188 ASN A N 1
ATOM 1443 C CA . ASN A 1 188 ? -16.307 -9.423 8.471 1.00 98.12 188 ASN A CA 1
ATOM 1444 C C . ASN A 1 188 ? -17.762 -9.902 8.580 1.00 98.12 188 ASN A C 1
ATOM 1446 O O . ASN A 1 188 ? -18.124 -10.658 9.484 1.00 98.12 188 ASN A O 1
ATOM 1450 N N . GLY A 1 189 ? -18.609 -9.434 7.661 1.00 97.62 189 GLY A N 1
ATOM 1451 C CA . GLY A 1 189 ? -20.033 -9.782 7.614 1.00 97.62 189 GLY A CA 1
ATOM 1452 C C . GLY A 1 189 ? -20.910 -9.065 8.651 1.00 97.62 189 GLY A C 1
ATOM 1453 O O . GLY A 1 189 ? -22.129 -9.253 8.661 1.00 97.62 189 GLY A O 1
ATOM 1454 N N . LYS A 1 190 ? -20.328 -8.230 9.522 1.00 98.00 190 LYS A N 1
ATOM 1455 C CA . LYS A 1 190 ? -21.069 -7.393 10.478 1.00 98.00 190 LYS A CA 1
ATOM 1456 C C . LYS A 1 190 ? -21.276 -5.997 9.905 1.00 98.00 190 LYS A C 1
ATOM 1458 O O . LYS A 1 190 ? -20.440 -5.499 9.169 1.00 98.00 190 LYS A O 1
ATOM 1463 N N . ASN A 1 191 ? -22.360 -5.329 10.292 1.00 97.69 191 ASN A N 1
ATOM 1464 C CA . ASN A 1 191 ? -22.563 -3.914 9.961 1.00 97.69 191 ASN A CA 1
ATOM 1465 C C . ASN A 1 191 ? -21.727 -2.973 10.856 1.00 97.69 191 ASN A C 1
ATOM 1467 O O . ASN A 1 191 ? -21.335 -1.890 10.433 1.00 97.69 191 ASN A O 1
ATOM 1471 N N . SER A 1 192 ? -21.442 -3.394 12.092 1.00 98.00 192 SER A N 1
ATOM 1472 C CA . SER A 1 192 ? -20.632 -2.656 13.062 1.00 98.00 192 SER A CA 1
ATOM 1473 C C . SER A 1 192 ? -19.754 -3.621 13.858 1.00 98.00 192 SER A C 1
ATOM 1475 O O . SER A 1 192 ? -20.189 -4.726 14.202 1.00 98.00 192 SER A O 1
ATOM 1477 N N . CYS A 1 193 ? -18.520 -3.217 14.145 1.00 98.44 193 CYS A N 1
ATOM 1478 C CA . CYS A 1 193 ? -17.545 -3.995 14.897 1.00 98.44 193 CYS A CA 1
ATOM 1479 C C . CYS A 1 193 ? -16.715 -3.084 15.805 1.00 98.44 193 CYS A C 1
ATOM 1481 O O . CYS A 1 193 ? -16.274 -2.018 15.383 1.00 98.44 193 CYS A O 1
ATOM 1483 N N . ILE A 1 194 ? -16.465 -3.528 17.038 1.00 98.38 194 ILE A N 1
ATOM 1484 C CA . ILE A 1 194 ? -15.568 -2.851 17.978 1.00 98.38 194 ILE A CA 1
ATOM 1485 C C . ILE A 1 194 ? -14.426 -3.805 18.315 1.00 98.38 194 ILE A C 1
ATOM 1487 O O . ILE A 1 194 ? -14.674 -4.933 18.744 1.00 98.38 194 ILE A O 1
ATOM 1491 N N . ILE A 1 195 ? -13.183 -3.355 18.150 1.00 97.94 195 ILE A N 1
ATOM 1492 C CA . ILE A 1 195 ? -11.989 -4.136 18.489 1.00 97.94 195 ILE A CA 1
ATOM 1493 C C . ILE A 1 195 ? -10.947 -3.259 19.186 1.00 97.94 195 ILE A C 1
ATOM 1495 O O . ILE A 1 195 ? -10.720 -2.113 18.807 1.00 97.94 195 ILE A O 1
ATOM 1499 N N . LYS A 1 196 ? -10.319 -3.777 20.245 1.00 98.31 196 LYS A N 1
ATOM 1500 C CA . LYS A 1 196 ? -9.312 -3.031 21.011 1.00 98.31 196 LYS A CA 1
ATOM 1501 C C . LYS A 1 196 ? -7.941 -3.129 20.346 1.00 98.31 196 LYS A C 1
ATOM 1503 O O . LYS A 1 196 ? -7.459 -4.230 20.096 1.00 98.31 196 LYS A O 1
ATOM 1508 N N . ALA A 1 197 ? -7.292 -1.987 20.127 1.00 98.31 197 ALA A N 1
ATOM 1509 C CA . ALA A 1 197 ? -5.914 -1.906 19.652 1.00 98.31 197 ALA A CA 1
ATOM 1510 C C . ALA A 1 197 ? -4.935 -2.232 20.788 1.00 98.31 197 ALA A C 1
ATOM 1512 O O . ALA A 1 197 ? -4.439 -1.331 21.458 1.00 98.31 197 ALA A O 1
ATOM 1513 N N . SER A 1 198 ? -4.679 -3.510 21.073 1.00 98.19 198 SER A N 1
ATOM 1514 C CA . SER A 1 198 ? -3.789 -3.888 22.179 1.00 98.19 198 SER A CA 1
ATOM 1515 C C . SER A 1 198 ? -3.024 -5.187 21.959 1.00 98.19 198 SER A C 1
ATOM 1517 O O . SER A 1 198 ? -3.512 -6.114 21.314 1.00 98.19 198 SER A O 1
ATOM 1519 N N . ASN A 1 199 ? -1.877 -5.292 22.636 1.00 98.06 199 ASN A N 1
ATOM 1520 C CA . ASN A 1 199 ? -1.050 -6.501 22.684 1.00 98.06 199 ASN A CA 1
ATOM 1521 C C . ASN A 1 199 ? -1.822 -7.764 23.106 1.00 98.06 199 ASN A C 1
ATOM 1523 O O . ASN A 1 199 ? -1.518 -8.857 22.648 1.00 98.06 199 ASN A O 1
ATOM 1527 N N . SER A 1 200 ? -2.849 -7.638 23.951 1.00 97.06 200 SER A N 1
ATOM 1528 C CA . SER A 1 200 ? -3.687 -8.777 24.359 1.00 97.06 200 SER A CA 1
ATOM 1529 C C . SER A 1 200 ? -4.550 -9.354 23.231 1.00 97.06 200 SER A C 1
ATOM 1531 O O . SER A 1 200 ? -5.022 -10.478 23.349 1.00 97.06 200 SER A O 1
ATOM 1533 N N . VAL A 1 201 ? -4.805 -8.578 22.173 1.00 97.19 201 VAL A N 1
ATOM 1534 C CA . VAL A 1 201 ? -5.608 -8.998 21.015 1.00 97.19 201 VAL A CA 1
ATOM 1535 C C . VAL A 1 201 ? -4.701 -9.423 19.862 1.00 97.19 201 VAL A C 1
ATOM 1537 O O . VAL A 1 201 ? -5.001 -10.403 19.186 1.00 97.19 201 VAL A O 1
ATOM 1540 N N . PHE A 1 202 ? -3.600 -8.698 19.646 1.00 97.25 202 PHE A N 1
ATOM 1541 C CA . PHE A 1 202 ? -2.767 -8.827 18.445 1.00 97.25 202 PHE A CA 1
ATOM 1542 C C . PHE A 1 202 ? -1.329 -9.299 18.702 1.00 97.25 202 PHE A C 1
ATOM 1544 O O . PHE A 1 202 ? -0.575 -9.459 17.750 1.00 97.25 202 PHE A O 1
ATOM 1551 N N . GLY A 1 203 ? -0.929 -9.519 19.957 1.00 96.81 203 GLY A N 1
ATOM 1552 C CA . GLY A 1 203 ? 0.47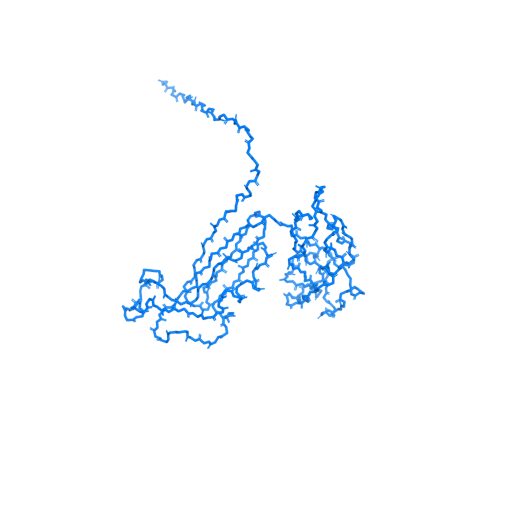6 -9.725 20.324 1.00 96.81 203 GLY A CA 1
ATOM 1553 C C . GLY A 1 203 ? 1.296 -8.428 20.298 1.00 96.81 203 GLY A C 1
ATOM 1554 O O . GLY A 1 203 ? 0.787 -7.365 19.941 1.00 96.81 203 GLY A O 1
ATOM 1555 N N . ASP A 1 204 ? 2.568 -8.507 20.703 1.00 97.38 204 ASP A N 1
ATOM 1556 C CA . ASP A 1 204 ? 3.497 -7.369 20.665 1.00 97.38 204 ASP A CA 1
ATOM 1557 C C . ASP A 1 204 ? 4.626 -7.608 19.647 1.00 97.38 204 ASP A C 1
ATOM 1559 O O . ASP A 1 204 ? 5.588 -8.316 19.951 1.00 97.38 204 ASP A O 1
ATOM 1563 N N . PRO A 1 205 ? 4.529 -7.043 18.433 1.00 97.12 205 PRO A N 1
ATOM 1564 C CA . PRO A 1 205 ? 5.528 -7.255 17.387 1.00 97.12 205 PRO A CA 1
ATOM 1565 C C . PRO A 1 205 ? 6.825 -6.462 17.588 1.00 97.12 205 PRO A C 1
ATOM 1567 O O . PRO A 1 205 ? 7.819 -6.741 16.921 1.00 97.12 205 PRO A O 1
ATOM 1570 N N . CYS A 1 206 ? 6.831 -5.450 18.458 1.00 97.44 206 CYS A N 1
ATOM 1571 C CA . CYS A 1 206 ? 7.977 -4.564 18.644 1.00 97.44 206 CYS A CA 1
ATOM 1572 C C . CYS A 1 206 ? 7.950 -3.917 20.033 1.00 97.44 206 CYS A C 1
ATOM 1574 O O . CYS A 1 206 ? 7.559 -2.759 20.207 1.00 97.44 206 CYS A O 1
ATOM 1576 N N . TYR A 1 207 ? 8.405 -4.675 21.030 1.00 97.44 207 TYR A N 1
ATOM 1577 C CA . TYR A 1 207 ? 8.451 -4.223 22.418 1.00 97.44 207 TYR A CA 1
ATOM 1578 C C . TYR A 1 207 ? 9.123 -2.846 22.564 1.00 97.44 207 TYR A C 1
ATOM 1580 O O . TYR A 1 207 ? 10.146 -2.559 21.941 1.00 97.44 207 TYR A O 1
ATOM 1588 N N . GLY A 1 208 ? 8.528 -1.979 23.388 1.00 96.62 208 GLY A N 1
ATOM 1589 C CA . GLY A 1 208 ? 9.009 -0.613 23.623 1.00 96.62 208 GLY A CA 1
ATOM 1590 C C . GLY A 1 208 ? 8.621 0.409 22.546 1.00 96.62 208 GLY A C 1
ATOM 1591 O O . GLY A 1 208 ? 8.868 1.596 22.735 1.00 96.62 208 GLY A O 1
ATOM 1592 N N . THR A 1 209 ? 7.973 -0.011 21.455 1.00 98.38 209 THR A N 1
ATOM 1593 C CA . THR A 1 209 ? 7.398 0.891 20.445 1.00 98.38 209 THR A CA 1
ATOM 1594 C C . THR A 1 209 ? 5.912 1.090 20.729 1.00 98.38 209 THR A C 1
ATOM 1596 O O . THR A 1 209 ? 5.177 0.116 20.904 1.00 98.38 209 THR A O 1
ATOM 1599 N N . PHE A 1 210 ? 5.452 2.343 20.764 1.00 98.38 210 PHE A N 1
ATOM 1600 C CA . PHE A 1 210 ? 4.022 2.629 20.879 1.00 98.38 210 PHE A CA 1
ATOM 1601 C C . PHE A 1 210 ? 3.371 2.414 19.517 1.00 98.38 210 PHE A C 1
ATOM 1603 O O . PHE A 1 210 ? 3.785 3.046 18.547 1.00 98.38 210 PHE A O 1
ATOM 1610 N N . LYS A 1 211 ? 2.389 1.526 19.419 1.00 98.56 211 LYS A N 1
ATOM 1611 C CA . LYS A 1 211 ? 1.827 1.080 18.139 1.00 98.56 211 LYS A CA 1
ATOM 1612 C C . LYS A 1 211 ? 0.511 1.785 17.810 1.00 98.56 211 LYS A C 1
ATOM 1614 O O . LYS A 1 211 ? -0.054 2.543 18.601 1.00 98.56 211 LYS A O 1
ATOM 1619 N N . TYR A 1 212 ? -0.005 1.499 16.630 1.00 98.62 212 TYR A N 1
ATOM 1620 C CA . TYR A 1 212 ? -1.374 1.762 16.227 1.00 98.62 212 TYR A CA 1
ATOM 1621 C C . TYR A 1 212 ? -1.883 0.610 15.364 1.00 98.62 212 TYR A C 1
ATOM 1623 O O . TYR A 1 212 ? -1.118 -0.111 14.724 1.00 98.62 212 TYR A O 1
ATOM 1631 N N . LEU A 1 213 ? -3.194 0.412 15.412 1.00 98.56 213 LEU A N 1
ATOM 1632 C CA . LEU A 1 213 ? -3.927 -0.462 14.520 1.00 98.56 213 LEU A CA 1
ATOM 1633 C C . LEU A 1 213 ? -4.332 0.350 13.288 1.00 98.56 213 LEU A C 1
ATOM 1635 O O . LEU A 1 213 ? -5.071 1.326 13.409 1.00 98.56 213 LEU A O 1
ATOM 1639 N N . GLU A 1 214 ? -3.861 -0.069 12.125 1.00 97.12 214 GLU A N 1
ATOM 1640 C CA . GLU A 1 214 ? -4.294 0.417 10.821 1.00 97.12 214 GLU A CA 1
ATOM 1641 C C . GLU A 1 214 ? -5.240 -0.619 10.205 1.00 97.12 214 GLU A C 1
ATOM 1643 O O . GLU A 1 214 ? -4.891 -1.797 10.127 1.00 97.12 214 GLU A O 1
ATOM 1648 N N . VAL A 1 215 ? -6.444 -0.205 9.804 1.00 97.44 215 VAL A N 1
ATOM 1649 C CA . VAL A 1 215 ? -7.447 -1.072 9.166 1.00 97.44 215 VAL A CA 1
ATOM 1650 C C . VAL A 1 215 ? -7.967 -0.409 7.905 1.00 97.44 215 VAL A C 1
ATOM 1652 O O . VAL A 1 215 ? -8.451 0.722 7.954 1.00 97.44 215 VAL A O 1
ATOM 1655 N N . SER A 1 216 ? -7.961 -1.155 6.810 1.00 96.38 216 SER A N 1
ATOM 1656 C CA . SER A 1 216 ? -8.649 -0.791 5.579 1.00 96.38 216 SER A CA 1
ATOM 1657 C C . SER A 1 216 ? -9.784 -1.763 5.313 1.00 96.38 216 SER A C 1
ATOM 1659 O O . SER A 1 216 ? -9.578 -2.978 5.322 1.00 96.38 216 SER A O 1
ATOM 1661 N N . TYR A 1 217 ? -10.987 -1.249 5.074 1.00 96.00 217 TYR A N 1
ATOM 1662 C CA . TYR A 1 217 ? -12.168 -2.073 4.827 1.00 96.00 217 TYR A CA 1
ATOM 1663 C C . TYR A 1 217 ? -13.128 -1.431 3.827 1.00 96.00 217 TYR A C 1
ATOM 1665 O O . TYR A 1 217 ? -13.158 -0.212 3.666 1.00 96.00 217 TYR A O 1
ATOM 1673 N N . THR A 1 218 ? -13.912 -2.266 3.156 1.00 94.56 218 THR A N 1
ATOM 1674 C CA . THR A 1 218 ? -15.035 -1.869 2.303 1.00 94.56 218 THR A CA 1
ATOM 1675 C C . THR A 1 218 ? -16.357 -2.197 2.992 1.00 94.56 218 THR A C 1
ATOM 1677 O O . THR A 1 218 ? -16.402 -2.940 3.979 1.00 94.56 218 THR A O 1
ATOM 1680 N N . CYS A 1 219 ? -17.424 -1.580 2.496 1.00 95.25 219 CYS A N 1
ATOM 1681 C CA . CYS A 1 219 ? -18.788 -1.822 2.935 1.00 95.25 219 CYS A CA 1
ATOM 1682 C C . CYS A 1 219 ? -19.568 -2.375 1.752 1.00 95.25 219 CYS A C 1
ATOM 1684 O O . CYS A 1 219 ? -19.931 -1.626 0.847 1.00 95.25 219 CYS A O 1
ATOM 1686 N N . ASP A 1 220 ? -19.810 -3.679 1.776 1.00 92.12 220 ASP A N 1
ATOM 1687 C CA . ASP A 1 220 ? -20.359 -4.408 0.639 1.00 92.12 220 ASP A CA 1
ATOM 1688 C C . ASP A 1 220 ? -21.806 -4.819 0.924 1.00 92.12 220 ASP A C 1
ATOM 1690 O O . ASP A 1 220 ? -22.212 -4.963 2.083 1.00 92.12 220 ASP A O 1
ATOM 1694 N N . CYS A 1 221 ? -22.609 -4.992 -0.126 1.00 91.12 221 CYS A N 1
ATOM 1695 C CA . CYS A 1 221 ? -23.944 -5.566 0.021 1.00 91.12 221 CYS A CA 1
ATOM 1696 C C . CYS A 1 221 ? -23.827 -6.987 0.585 1.00 91.12 221 CYS A C 1
ATOM 1698 O O . CYS A 1 221 ? -22.971 -7.761 0.158 1.00 91.12 221 CYS A O 1
ATOM 1700 N N . LYS A 1 222 ? -24.684 -7.300 1.556 1.00 73.12 222 LYS A N 1
ATOM 1701 C CA . LYS A 1 222 ? -24.740 -8.619 2.187 1.00 73.12 222 LYS A CA 1
ATOM 1702 C C . LYS A 1 222 ? -25.225 -9.710 1.233 1.00 73.12 222 LYS A C 1
ATOM 1704 O O . LYS A 1 222 ? -26.137 -9.412 0.430 1.00 73.12 222 LYS A O 1
#

InterPro domains:
  IPR000922 D-galactoside/L-rhamnose binding SUEL lectin domain [PF02140] (42-123)
  IPR000922 D-galactoside/L-rhamnose binding SUEL lectin domain [PF02140] (139-219)
  IPR043159 D-galactoside/L-rhamnose binding SUEL lectin domain superfamily [G3DSA:2.60.120.740] (25-123)
  IPR043159 D-galactoside/L-rhamnose binding SUEL lectin domain superfamily [G3DSA:2.60.120.740] (125-220)

Foldseek 3Di:
DDDDDDDDDDDDDDDDDDDDDPPPWDKDKWKWWADPPTKTKDADPAAFKDWDDKWKFAQAQPPPPPPHDSQQRPPNVFTDPCRRVQCRVQGTLHRMGMDHPPSVPDDRRDPSHGIMMMTMITGDHKDKDKFWAQGKDKDADPPQWFKDWPWKWKFAQAQPPPPPPNDNQQRPPNVQTDTDCQCRVQGTPHRMGIDHNYCVRRNDSDPSHGIMMITMIDIHRD

Organism: Echeneis naucrates (NCBI:txid173247)

Secondary structure (DSSP, 8-state):
--------------------------EEEEEEESSTT--EEEE-SSSEEEEEEEEEEES-SSTT-TT--GGGTS---EE-TTHHHHHHHHHTT-SEEEE-GGGG-S--SSTTSPPEEEEEEEEE--EEEEEETTSEEEEE--TTEEEEEEEEEEEBS-SSTT-TT--GGGTS-TTB--B-SHHHHHHTT-SEEEEE-SHHHH--SSTTS--EEEEEEEEEE-

pLDDT: mean 88.35, std 19.42, range [25.73, 98.62]

Radius of gyration: 23.11 Å; chains: 1; bounding box: 52×72×54 Å